Protein AF-A0A1C7LX27-F1 (afdb_monomer)

Foldseek 3Di:
DDDDDDDDDDPDDDPPPDPPPPDPDPPPPPPPPDDDDDDDDPDDDDDPDPDDDDDDDDDDDDDDDDDDDDDDDDDDDDDDPPPDFDADPVRFGADPVRHGDDDPPDPPDPVCVVPPPPVVVVPPPPPCDDLVVDDPVVNVVVVVVVVVVVVVVVVVVVVVVVVVVVVVVVVVVVVVVVVVVVVVVVVVVVVVVVVVVVVVVVVVVVVVVVVVVVVVVVVVVVVVVVVVVVVVVVD

Sequence (235 aa):
MKASKNIFGTCRSNPDTIWDARRPSPALRRAAYDYDLPAAHYGDFGYRICTRPGREQSASSASASQFNLSRGRVNSKWGQIESRAARNEMRTLVNEEGLPIIDIVEPLSASEQTSASDPSQLFDDPDVLPLWTLSPAEKARRRAERERILDLFEEEERIQQERDEVAERERWLTDLERRKEAAKAEMEALKKAREMQKKMGKALLRNMSEAKEREEKERSLMEQEEEKARERKTG

Structure (mmCIF, N/CA/C/O backbone):
data_AF-A0A1C7LX27-F1
#
_entry.id   AF-A0A1C7LX27-F1
#
loop_
_atom_site.group_PDB
_atom_site.id
_atom_site.type_symbol
_atom_site.label_atom_id
_atom_site.label_alt_id
_atom_site.label_comp_id
_atom_site.label_asym_id
_atom_site.label_entity_id
_atom_site.label_seq_id
_atom_site.pdbx_PDB_ins_code
_atom_site.Cartn_x
_atom_site.Cartn_y
_atom_site.Cartn_z
_atom_site.occupancy
_atom_site.B_iso_or_equiv
_atom_site.auth_seq_id
_atom_site.auth_comp_id
_atom_site.auth_asym_id
_atom_site.auth_atom_id
_atom_site.pdbx_PDB_model_num
ATOM 1 N N . MET A 1 1 ? -26.577 -60.002 22.780 1.00 43.62 1 MET A N 1
ATOM 2 C CA . MET A 1 1 ? -26.299 -58.607 23.187 1.00 43.62 1 MET A CA 1
ATOM 3 C C . MET A 1 1 ? -24.787 -58.414 23.241 1.00 43.62 1 MET A C 1
ATOM 5 O O . MET A 1 1 ? -24.157 -58.936 24.147 1.00 43.62 1 MET A O 1
ATOM 9 N N . LYS A 1 2 ? -24.184 -57.787 22.222 1.00 46.09 2 LYS A N 1
ATOM 10 C CA . LYS A 1 2 ? -22.738 -57.507 22.169 1.00 46.09 2 LYS A CA 1
ATOM 11 C C . LYS A 1 2 ? -22.546 -55.998 22.311 1.00 46.09 2 LYS A C 1
ATOM 13 O O . LYS A 1 2 ? -23.103 -55.243 21.522 1.00 46.09 2 LYS A O 1
ATOM 18 N N . ALA A 1 3 ? -21.822 -55.586 23.347 1.00 52.03 3 ALA A N 1
ATOM 19 C CA . ALA A 1 3 ? -21.510 -54.192 23.629 1.00 52.03 3 ALA A CA 1
ATOM 20 C C . ALA A 1 3 ? -20.340 -53.731 22.748 1.00 52.03 3 ALA A C 1
ATOM 22 O O . ALA A 1 3 ? -19.214 -54.207 22.900 1.00 52.03 3 ALA A O 1
ATOM 23 N N . SER A 1 4 ? -20.613 -52.811 21.827 1.00 54.62 4 SER A N 1
ATOM 24 C CA . SER A 1 4 ? -19.601 -52.143 21.011 1.00 54.62 4 SER A CA 1
ATOM 25 C C . SER A 1 4 ? -18.979 -51.003 21.819 1.00 54.62 4 SER A C 1
ATOM 27 O O . SER A 1 4 ? -19.650 -50.032 22.160 1.00 54.62 4 SER A O 1
ATOM 29 N N . LYS A 1 5 ? -17.694 -51.138 22.163 1.00 61.62 5 LYS A N 1
ATOM 30 C CA . LYS A 1 5 ? -16.901 -50.088 22.813 1.00 61.62 5 LYS A CA 1
ATOM 31 C C . LYS A 1 5 ? -16.564 -49.002 21.788 1.00 61.62 5 LYS A C 1
ATOM 33 O O . LYS A 1 5 ? -15.839 -49.261 20.832 1.00 61.62 5 LYS A O 1
ATOM 38 N N . ASN A 1 6 ? -17.082 -47.796 22.012 1.00 55.03 6 ASN A N 1
ATOM 39 C CA . ASN A 1 6 ? -16.697 -46.586 21.289 1.00 55.03 6 ASN A CA 1
ATOM 40 C C . ASN A 1 6 ? -15.249 -46.208 21.634 1.00 55.03 6 ASN A C 1
ATOM 42 O O . ASN A 1 6 ? -14.941 -45.879 22.778 1.00 55.03 6 ASN A O 1
ATOM 46 N N . ILE A 1 7 ? -14.374 -46.234 20.629 1.00 54.53 7 ILE A N 1
ATOM 47 C CA . ILE A 1 7 ? -13.015 -45.692 20.683 1.00 54.53 7 ILE A CA 1
ATOM 48 C C . ILE A 1 7 ? -13.104 -44.251 20.171 1.00 54.53 7 ILE A C 1
ATOM 50 O O . ILE A 1 7 ? -13.015 -43.999 18.974 1.00 54.53 7 ILE A O 1
ATOM 54 N N . PHE A 1 8 ? -13.332 -43.299 21.075 1.00 48.66 8 PHE A N 1
ATOM 55 C CA . PHE A 1 8 ? -13.149 -41.878 20.777 1.00 48.66 8 PHE A CA 1
ATOM 56 C C . PHE A 1 8 ? -11.683 -41.524 21.046 1.00 48.66 8 PHE A C 1
ATOM 58 O O . PHE A 1 8 ? -11.273 -41.322 22.188 1.00 48.66 8 PHE A O 1
ATOM 65 N N . GLY A 1 9 ? -10.880 -41.502 19.981 1.00 48.44 9 GLY A N 1
ATOM 66 C CA . GLY A 1 9 ? -9.515 -40.988 20.015 1.00 48.44 9 GLY A CA 1
ATOM 67 C C . GLY A 1 9 ? -9.537 -39.473 20.203 1.00 48.44 9 GLY A C 1
ATOM 68 O O . GLY A 1 9 ? -9.999 -38.735 19.337 1.00 48.44 9 GLY A O 1
ATOM 69 N N . THR A 1 10 ? -9.056 -39.003 21.349 1.00 50.97 10 THR A N 1
ATOM 70 C CA . THR A 1 10 ? -8.841 -37.582 21.614 1.00 50.97 10 THR A CA 1
ATOM 71 C C . THR A 1 10 ? -7.514 -37.153 20.987 1.00 50.97 10 THR A C 1
ATOM 73 O O . THR A 1 10 ? -6.436 -37.475 21.481 1.00 50.97 10 THR A O 1
ATOM 76 N N . CYS A 1 11 ? -7.575 -36.405 19.885 1.00 46.06 11 CYS A N 1
ATOM 77 C CA . CYS A 1 11 ? -6.410 -35.707 19.346 1.00 46.06 11 CYS A CA 1
ATOM 78 C C . CYS A 1 11 ? -6.065 -34.532 20.273 1.00 46.06 11 CYS A C 1
ATOM 80 O O . CYS A 1 11 ? -6.595 -33.432 20.124 1.00 46.06 11 CYS A O 1
ATOM 82 N N . ARG A 1 12 ? -5.187 -34.764 21.256 1.00 45.59 12 ARG A N 1
ATOM 83 C CA . ARG A 1 12 ? -4.481 -33.688 21.962 1.00 45.59 12 ARG A CA 1
ATOM 84 C C . ARG A 1 12 ? -3.449 -33.089 21.006 1.00 45.59 12 ARG A C 1
ATOM 86 O O . ARG A 1 12 ? -2.443 -33.723 20.705 1.00 45.59 12 ARG A O 1
ATOM 93 N N . SER A 1 13 ? -3.694 -31.875 20.529 1.00 55.28 13 SER A N 1
ATOM 94 C CA . SER A 1 13 ? -2.671 -31.051 19.886 1.00 55.28 13 SER A CA 1
ATOM 95 C C . SER A 1 13 ? -1.670 -30.582 20.946 1.00 55.28 13 SER A C 1
ATOM 97 O O . SER A 1 13 ? -2.033 -29.806 21.830 1.00 55.28 13 SER A O 1
ATOM 99 N N . ASN A 1 14 ? -0.431 -31.072 20.870 1.00 56.69 14 ASN A N 1
ATOM 100 C CA . ASN A 1 14 ? 0.701 -30.572 21.652 1.00 56.69 14 ASN A CA 1
ATOM 101 C C . ASN A 1 14 ? 1.075 -29.154 21.169 1.00 56.69 14 ASN A C 1
ATOM 103 O O . ASN A 1 14 ? 1.392 -29.010 19.987 1.00 56.69 14 ASN A O 1
ATOM 107 N N . PRO A 1 15 ? 1.079 -28.125 22.034 1.00 58.44 15 PRO A N 1
ATOM 108 C CA . PRO A 1 15 ? 1.489 -26.768 21.662 1.00 58.44 15 PRO A CA 1
ATOM 109 C C . PRO A 1 15 ? 3.016 -26.556 21.587 1.00 58.44 15 PRO A C 1
ATOM 111 O O . PRO A 1 15 ? 3.447 -25.478 21.194 1.00 58.44 15 PRO A O 1
ATOM 114 N N . ASP A 1 16 ? 3.837 -27.570 21.882 1.00 47.75 16 ASP A N 1
ATOM 115 C CA . ASP A 1 16 ? 5.300 -27.418 22.009 1.00 47.75 16 ASP A CA 1
ATOM 116 C C . ASP A 1 16 ? 6.102 -27.775 20.744 1.00 47.75 16 ASP A C 1
ATOM 118 O O . ASP A 1 16 ? 7.288 -28.098 20.815 1.00 47.75 16 ASP A O 1
ATOM 122 N N . THR A 1 17 ? 5.501 -27.685 19.554 1.00 55.94 17 THR A N 1
ATOM 123 C CA . THR A 1 17 ? 6.299 -27.665 18.313 1.00 55.94 17 THR A CA 1
ATOM 124 C C . THR A 1 17 ? 6.847 -26.260 18.093 1.00 55.94 17 THR A C 1
ATOM 126 O O . THR A 1 17 ? 6.342 -25.458 17.311 1.00 55.94 17 THR A O 1
ATOM 129 N N . ILE A 1 18 ? 7.907 -25.978 18.848 1.00 49.97 18 ILE A N 1
ATOM 130 C CA . ILE A 1 18 ? 8.896 -24.944 18.570 1.00 49.97 18 ILE A CA 1
ATOM 131 C C . ILE A 1 18 ? 9.290 -25.079 17.097 1.00 49.97 18 ILE A C 1
ATOM 133 O O . ILE A 1 18 ? 9.859 -26.088 16.678 1.00 49.97 18 ILE A O 1
ATOM 137 N N . TRP A 1 19 ? 8.951 -24.064 16.305 1.00 50.69 19 TRP A N 1
ATOM 138 C CA . TRP A 1 19 ? 9.508 -23.864 14.977 1.00 50.69 19 TRP A CA 1
ATOM 139 C C . TRP A 1 19 ? 10.997 -23.585 15.145 1.00 50.69 19 TRP A C 1
ATOM 141 O O . TRP A 1 19 ? 11.426 -22.439 15.274 1.00 50.69 19 TRP A O 1
ATOM 151 N N . ASP A 1 20 ? 11.779 -24.658 15.193 1.00 45.31 20 ASP A N 1
ATOM 152 C CA . ASP A 1 20 ? 13.229 -24.615 15.154 1.00 45.31 20 ASP A CA 1
ATOM 153 C C . ASP A 1 20 ? 13.621 -24.195 13.731 1.00 45.31 20 ASP A C 1
ATOM 155 O O . ASP A 1 20 ? 13.844 -25.006 12.829 1.00 45.31 20 ASP A O 1
ATOM 159 N N . ALA A 1 21 ? 13.586 -22.880 13.503 1.00 50.69 21 ALA A N 1
ATOM 160 C CA . ALA A 1 21 ? 14.040 -22.224 12.293 1.00 50.69 21 ALA A CA 1
ATOM 161 C C . ALA A 1 21 ? 15.558 -22.403 12.184 1.00 50.69 21 ALA A C 1
ATOM 163 O O . ALA A 1 21 ? 16.342 -21.485 12.436 1.00 50.69 21 ALA A O 1
ATOM 164 N N . ARG A 1 22 ? 15.985 -23.605 11.784 1.00 50.94 22 ARG A N 1
ATOM 165 C CA . ARG A 1 22 ? 17.326 -23.832 11.258 1.00 50.94 22 ARG A CA 1
ATOM 166 C C . ARG A 1 22 ? 17.472 -22.957 10.025 1.00 50.94 22 ARG A C 1
ATOM 168 O O . ARG A 1 22 ? 17.037 -23.310 8.932 1.00 50.94 22 ARG A O 1
ATOM 175 N N . ARG A 1 23 ? 18.083 -21.788 10.221 1.00 54.75 23 ARG A N 1
ATOM 176 C CA . ARG A 1 23 ? 18.641 -20.982 9.140 1.00 54.75 23 ARG A CA 1
ATOM 177 C C . ARG A 1 23 ? 19.490 -21.919 8.275 1.00 54.75 23 ARG A C 1
ATOM 179 O O . ARG A 1 23 ? 20.417 -22.530 8.813 1.00 54.75 23 ARG A O 1
ATOM 186 N N . PRO A 1 24 ? 19.204 -22.061 6.972 1.00 55.97 24 PRO A N 1
ATOM 187 C CA . PRO A 1 24 ? 20.107 -22.780 6.095 1.00 55.97 24 PRO A CA 1
ATOM 188 C C . PRO A 1 24 ? 21.471 -22.082 6.131 1.00 55.97 24 PRO A C 1
ATOM 190 O O . PRO A 1 24 ? 21.563 -20.855 6.032 1.00 55.97 24 PRO A O 1
ATOM 193 N N . SER A 1 25 ? 22.513 -22.887 6.336 1.00 52.88 25 SER A N 1
ATOM 194 C CA . SER A 1 25 ? 23.918 -22.480 6.306 1.00 52.88 25 SER A CA 1
ATOM 195 C C . SER A 1 25 ? 24.216 -21.595 5.079 1.00 52.88 25 SER A C 1
ATOM 197 O O . SER A 1 25 ? 23.758 -21.912 3.977 1.00 52.88 25 SER A O 1
ATOM 199 N N . PRO A 1 26 ? 25.004 -20.511 5.219 1.00 57.69 26 PRO A N 1
ATOM 200 C CA . PRO A 1 26 ? 25.372 -19.629 4.108 1.00 57.69 26 PRO A CA 1
ATOM 201 C C . PRO A 1 26 ? 26.261 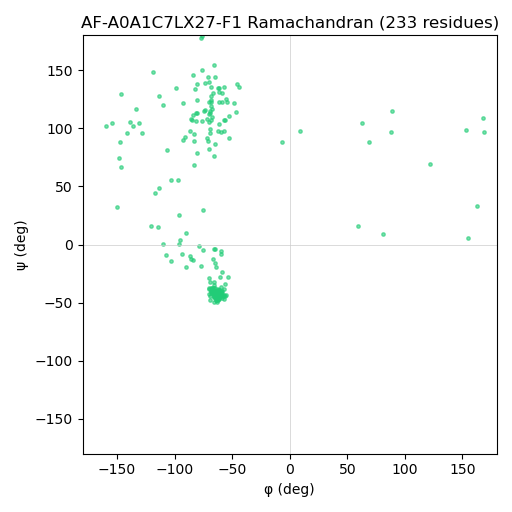-20.296 3.037 1.00 57.69 26 PRO A C 1
ATOM 203 O O . PRO A 1 26 ? 26.514 -19.686 2.001 1.00 57.69 26 PRO A O 1
ATOM 206 N N . ALA A 1 27 ? 26.691 -21.548 3.228 1.00 53.66 27 ALA A N 1
ATOM 207 C CA . ALA A 1 27 ? 27.568 -22.263 2.298 1.00 53.66 27 ALA A CA 1
ATOM 208 C C . ALA A 1 27 ? 26.886 -22.775 1.008 1.00 53.66 27 ALA A C 1
ATOM 210 O O . ALA A 1 27 ? 27.578 -23.275 0.129 1.00 53.66 27 ALA A O 1
ATOM 211 N N . LEU A 1 28 ? 25.561 -22.640 0.854 1.00 54.28 28 LEU A N 1
ATOM 212 C CA . LEU A 1 28 ? 24.821 -23.141 -0.322 1.00 54.28 28 LEU A CA 1
ATOM 213 C C . LEU A 1 28 ? 24.193 -22.047 -1.207 1.00 54.28 28 LEU A C 1
ATOM 215 O O . LEU A 1 28 ? 23.354 -22.351 -2.047 1.00 54.28 28 LEU A O 1
ATOM 219 N N . ARG A 1 29 ? 24.592 -20.773 -1.068 1.00 53.59 29 ARG A N 1
ATOM 220 C CA . ARG A 1 29 ? 24.093 -19.682 -1.943 1.00 53.59 29 ARG A CA 1
ATOM 221 C C . ARG A 1 29 ? 24.986 -19.346 -3.144 1.00 53.59 29 ARG A C 1
ATOM 223 O O . ARG A 1 29 ? 24.669 -18.418 -3.875 1.00 53.59 29 ARG A O 1
ATOM 230 N N . ARG A 1 30 ? 26.083 -20.076 -3.376 1.00 51.28 30 ARG A N 1
ATOM 231 C CA . ARG A 1 30 ? 27.030 -19.824 -4.486 1.00 51.28 30 ARG A CA 1
ATOM 232 C C . ARG A 1 30 ? 27.114 -20.976 -5.498 1.00 51.28 30 ARG A C 1
ATOM 234 O O . ARG A 1 30 ? 28.206 -21.371 -5.882 1.00 51.28 30 ARG A O 1
ATOM 241 N N . ALA A 1 31 ? 25.977 -21.532 -5.908 1.00 51.31 31 ALA A N 1
ATOM 242 C CA . ALA A 1 31 ? 25.939 -22.523 -6.992 1.00 51.31 31 ALA A CA 1
ATOM 243 C C . ALA A 1 31 ? 24.614 -22.501 -7.783 1.00 51.31 31 ALA A C 1
ATOM 245 O O . ALA A 1 31 ? 24.144 -23.545 -8.217 1.00 51.31 31 ALA A O 1
ATOM 246 N N . ALA A 1 32 ? 23.974 -21.333 -7.916 1.00 50.94 32 ALA A N 1
ATOM 247 C CA . ALA A 1 32 ? 22.676 -21.200 -8.595 1.00 50.94 32 ALA A CA 1
ATOM 248 C C . ALA A 1 32 ? 22.693 -20.257 -9.813 1.00 50.94 32 ALA A C 1
ATOM 250 O O . ALA A 1 32 ? 21.635 -19.851 -10.276 1.00 50.94 32 ALA A O 1
ATOM 251 N N . TYR A 1 33 ? 23.874 -19.928 -10.336 1.00 54.44 33 TYR A N 1
ATOM 252 C CA . TYR A 1 33 ? 24.020 -19.302 -11.647 1.00 54.44 33 TYR A CA 1
ATOM 253 C C . TYR A 1 33 ? 25.123 -20.061 -12.370 1.00 54.44 33 TYR A C 1
ATOM 255 O O . TYR A 1 33 ? 26.229 -20.121 -11.842 1.00 54.44 33 TYR A O 1
ATOM 263 N N . ASP A 1 34 ? 24.743 -20.699 -13.475 1.00 53.62 34 ASP A N 1
ATOM 264 C CA . ASP A 1 34 ? 25.548 -21.442 -14.459 1.00 53.62 34 ASP A CA 1
ATOM 265 C C . ASP A 1 34 ? 25.078 -22.888 -14.593 1.00 53.62 34 ASP A C 1
ATOM 267 O O . ASP A 1 34 ? 25.774 -23.801 -14.180 1.00 53.62 34 ASP A O 1
ATOM 271 N N . TYR A 1 35 ? 23.886 -23.091 -15.162 1.00 46.97 35 TYR A N 1
ATOM 272 C CA . TYR A 1 35 ? 23.609 -24.206 -16.074 1.00 46.97 35 TYR A CA 1
ATOM 273 C C . TYR A 1 35 ? 22.370 -23.858 -16.905 1.00 46.97 35 TYR A C 1
ATOM 275 O O . TYR A 1 35 ? 21.237 -23.973 -16.437 1.00 46.97 35 TYR A O 1
ATOM 283 N N . ASP A 1 36 ? 22.609 -23.456 -18.153 1.00 57.19 36 ASP A N 1
ATOM 284 C CA . ASP A 1 36 ? 21.650 -23.612 -19.242 1.00 57.19 36 ASP A CA 1
ATOM 285 C C . ASP A 1 36 ? 21.286 -25.099 -19.349 1.00 57.19 36 ASP A C 1
ATOM 287 O O . ASP A 1 36 ? 22.094 -25.929 -19.773 1.00 57.19 36 ASP A O 1
ATOM 291 N N . LEU A 1 37 ? 20.069 -25.446 -18.932 1.00 54.72 37 LEU A N 1
ATOM 292 C CA . LEU A 1 37 ? 19.491 -26.772 -19.127 1.00 54.72 37 LEU A CA 1
ATOM 293 C C . LEU A 1 37 ? 18.294 -26.666 -20.082 1.00 54.72 37 LEU A C 1
ATOM 295 O O . LEU A 1 37 ? 17.395 -25.853 -19.851 1.00 54.72 37 LEU A O 1
ATOM 299 N N . PRO A 1 38 ? 18.260 -27.481 -21.152 1.00 57.19 38 PRO A N 1
ATOM 300 C CA . PRO A 1 38 ? 17.193 -27.448 -22.136 1.00 57.19 38 PRO A CA 1
ATOM 301 C C . PRO A 1 38 ? 15.886 -28.008 -21.567 1.00 57.19 38 PRO A C 1
ATOM 303 O O . PRO A 1 38 ? 15.864 -28.970 -20.797 1.00 57.19 38 PRO A O 1
ATOM 306 N N . ALA A 1 39 ? 14.788 -27.399 -22.008 1.00 53.59 39 ALA A N 1
ATOM 307 C CA . ALA A 1 39 ? 13.421 -27.791 -21.713 1.00 53.59 39 ALA A CA 1
ATOM 308 C C . ALA A 1 39 ? 13.165 -29.272 -22.041 1.00 53.59 39 ALA A C 1
ATOM 310 O O . ALA A 1 39 ? 13.089 -29.656 -23.207 1.00 53.59 39 ALA A O 1
ATOM 311 N N . ALA A 1 40 ? 12.974 -30.101 -21.014 1.00 53.88 40 ALA A N 1
ATOM 312 C CA . ALA A 1 40 ? 12.433 -31.442 -21.180 1.00 53.88 40 ALA A CA 1
ATOM 313 C C . ALA A 1 40 ? 11.576 -31.854 -19.974 1.00 53.88 40 ALA A C 1
ATOM 315 O O . ALA A 1 40 ? 12.009 -31.794 -18.827 1.00 53.88 40 ALA A O 1
ATOM 316 N N . HIS A 1 41 ? 10.374 -32.334 -20.298 1.00 45.91 41 HIS A N 1
ATOM 317 C CA . HIS A 1 41 ? 9.445 -33.100 -19.464 1.00 45.91 41 HIS A CA 1
ATOM 318 C C . HIS A 1 41 ? 8.764 -32.394 -18.281 1.00 45.91 41 HIS A C 1
ATOM 320 O O . HIS A 1 41 ? 9.144 -32.533 -17.121 1.00 45.91 41 HIS A O 1
ATOM 326 N N . TYR A 1 42 ? 7.611 -31.783 -18.580 1.00 47.84 42 TYR A N 1
ATOM 327 C CA . TYR A 1 42 ? 6.507 -31.678 -17.624 1.00 47.84 42 TYR A CA 1
ATOM 328 C C . TYR A 1 42 ? 6.014 -33.089 -17.271 1.00 47.84 42 TYR A C 1
ATOM 330 O O . TYR A 1 42 ? 5.264 -33.717 -18.017 1.00 47.84 42 TYR A O 1
ATOM 338 N N . GLY A 1 43 ? 6.504 -33.600 -16.143 1.00 46.00 43 GLY A N 1
ATOM 339 C CA . GLY A 1 43 ? 5.950 -34.751 -15.448 1.00 46.00 43 GLY A CA 1
ATOM 340 C C . GLY A 1 43 ? 4.754 -34.320 -14.605 1.00 46.00 43 GLY A C 1
ATOM 341 O O . GLY A 1 43 ? 4.849 -33.422 -13.772 1.00 46.00 43 GLY A O 1
ATOM 342 N N . ASP A 1 44 ? 3.640 -34.983 -14.869 1.00 53.19 44 ASP A N 1
ATOM 343 C CA . ASP A 1 44 ? 2.327 -34.898 -14.243 1.00 53.19 44 ASP A CA 1
ATOM 344 C C . ASP A 1 44 ? 2.402 -35.062 -12.706 1.00 53.19 44 ASP A C 1
ATOM 346 O O . ASP A 1 44 ? 2.391 -36.172 -12.170 1.00 53.19 44 ASP A O 1
ATOM 350 N N . PHE A 1 45 ? 2.524 -33.951 -11.970 1.00 48.03 45 PHE A N 1
ATOM 351 C CA . PHE A 1 45 ? 2.374 -33.932 -10.512 1.00 48.03 45 PHE A CA 1
ATOM 352 C C . PHE A 1 45 ? 0.915 -33.649 -10.153 1.00 48.03 45 PHE A C 1
ATOM 354 O O . PHE A 1 45 ? 0.475 -32.508 -10.013 1.00 48.03 45 PHE A O 1
ATOM 361 N N . GLY A 1 46 ? 0.163 -34.735 -9.975 1.00 44.78 46 GLY A N 1
ATOM 362 C CA . GLY A 1 46 ? -1.187 -34.714 -9.432 1.00 44.78 46 GLY A CA 1
ATOM 363 C C . GLY A 1 46 ? -1.215 -34.166 -8.005 1.00 44.78 46 GLY A C 1
ATOM 364 O O . GLY A 1 46 ? -0.906 -34.869 -7.040 1.00 44.78 46 GLY A O 1
ATOM 365 N N . TYR A 1 47 ? -1.655 -32.919 -7.851 1.00 49.59 47 TYR A N 1
ATOM 366 C CA . TYR A 1 47 ? -2.045 -32.378 -6.556 1.00 49.59 47 TYR A CA 1
ATOM 367 C C . TYR A 1 47 ? -3.348 -33.048 -6.103 1.00 49.59 47 TYR A C 1
ATOM 369 O O . TYR A 1 47 ? -4.437 -32.746 -6.591 1.00 49.59 47 TYR A O 1
ATOM 377 N N . ARG A 1 48 ? -3.250 -33.962 -5.130 1.00 44.38 48 ARG A N 1
ATOM 378 C CA . ARG A 1 48 ? -4.409 -34.408 -4.346 1.00 44.38 48 ARG A CA 1
ATOM 379 C C . ARG A 1 48 ? -4.862 -33.258 -3.454 1.00 44.38 48 ARG A C 1
ATOM 381 O O . ARG A 1 48 ? -4.307 -33.027 -2.383 1.00 44.38 48 ARG A O 1
ATOM 388 N N . ILE A 1 49 ? -5.893 -32.552 -3.899 1.00 46.97 49 ILE A N 1
ATOM 389 C CA . ILE A 1 49 ? -6.650 -31.620 -3.068 1.00 46.97 49 ILE A CA 1
ATOM 390 C C . ILE A 1 49 ? -7.406 -32.456 -2.027 1.00 46.97 49 ILE A C 1
ATOM 392 O O . ILE A 1 49 ? -8.371 -33.148 -2.345 1.00 46.97 49 ILE A O 1
ATOM 396 N N . CYS A 1 50 ? -6.960 -32.412 -0.772 1.00 41.22 50 CYS A N 1
ATOM 397 C CA . CYS A 1 50 ? -7.716 -32.942 0.359 1.00 41.22 50 CYS A CA 1
ATOM 398 C C . CYS A 1 50 ? -8.918 -32.025 0.629 1.00 41.22 50 CYS A C 1
ATOM 400 O O . CYS A 1 50 ? -8.833 -31.076 1.408 1.00 41.22 50 CYS A O 1
ATOM 402 N N . THR A 1 51 ? -10.050 -32.295 -0.021 1.00 51.97 51 THR A N 1
ATOM 403 C CA . THR A 1 51 ? -11.330 -31.663 0.311 1.00 51.97 51 THR A CA 1
ATOM 404 C C . THR A 1 51 ? -11.829 -32.182 1.659 1.00 51.97 51 THR A C 1
ATOM 406 O O . THR A 1 51 ? -12.011 -33.382 1.863 1.00 51.97 51 THR A O 1
ATOM 409 N N . ARG A 1 52 ? -12.042 -31.253 2.589 1.00 43.69 52 ARG A N 1
ATOM 410 C CA . ARG A 1 52 ? -12.585 -31.473 3.933 1.00 43.69 52 ARG A CA 1
ATOM 411 C C . ARG A 1 52 ? -14.055 -31.932 3.841 1.00 43.69 52 ARG A C 1
ATOM 413 O O . ARG A 1 52 ? -14.826 -31.256 3.160 1.00 43.69 52 ARG A O 1
ATOM 420 N N . PRO A 1 53 ? -14.484 -33.016 4.514 1.00 46.88 53 PRO A N 1
ATOM 421 C CA . PRO A 1 53 ? -15.886 -33.417 4.502 1.00 46.88 53 PRO A CA 1
ATOM 422 C C . PRO A 1 53 ? -16.715 -32.616 5.519 1.00 46.88 53 PRO A C 1
ATOM 424 O O . PRO A 1 53 ? -16.336 -32.492 6.681 1.00 46.88 53 PRO A O 1
ATOM 427 N N . GLY A 1 54 ? -17.879 -32.140 5.067 1.00 35.94 54 GLY A N 1
ATOM 428 C CA . GLY A 1 54 ? -19.103 -32.063 5.871 1.00 35.94 54 GLY A CA 1
ATOM 429 C C . GLY A 1 54 ? -19.337 -30.814 6.724 1.00 35.94 54 GLY A C 1
ATOM 430 O O . GLY A 1 54 ? -18.983 -30.773 7.899 1.00 35.94 54 GLY A O 1
ATOM 431 N N . ARG A 1 55 ? -20.114 -29.862 6.191 1.00 44.81 55 ARG A N 1
ATOM 432 C CA . ARG A 1 55 ? -21.158 -29.203 6.990 1.00 44.81 55 ARG A CA 1
ATOM 433 C C . ARG A 1 55 ? -22.424 -29.090 6.150 1.00 44.81 55 ARG A C 1
ATOM 435 O O . ARG A 1 55 ? -22.525 -28.257 5.258 1.00 44.81 55 ARG A O 1
ATOM 442 N N . GLU A 1 56 ? -23.345 -29.996 6.439 1.00 42.31 56 GLU A N 1
ATOM 443 C CA . GLU A 1 56 ? -24.704 -30.044 5.918 1.00 42.31 56 GLU A CA 1
ATOM 444 C C . GLU A 1 56 ? -25.442 -28.747 6.275 1.00 42.31 56 GLU A C 1
ATOM 446 O O . GLU A 1 56 ? -25.555 -28.388 7.447 1.00 42.31 56 GLU A O 1
ATOM 451 N N . GLN A 1 57 ? -25.949 -28.044 5.263 1.00 44.34 57 GLN A N 1
ATOM 452 C CA . GLN A 1 57 ? -27.103 -27.163 5.409 1.00 44.34 57 GLN A CA 1
ATOM 453 C C . GLN A 1 57 ? -28.085 -27.503 4.288 1.00 44.34 57 GLN A C 1
ATOM 455 O O . GLN A 1 57 ? -27.846 -27.225 3.117 1.00 44.34 57 GLN A O 1
ATOM 460 N N . SER A 1 58 ? -29.136 -28.210 4.700 1.00 39.41 58 SER A N 1
ATOM 461 C CA . SER A 1 58 ? -30.497 -28.231 4.157 1.00 39.41 58 SER A CA 1
ATOM 462 C C . SER A 1 58 ? -30.715 -27.494 2.828 1.00 39.41 58 SER A C 1
ATOM 464 O O . SER A 1 58 ? -30.982 -26.292 2.811 1.00 39.41 58 SER A O 1
ATOM 466 N N . ALA A 1 59 ? -30.700 -28.251 1.729 1.00 37.06 59 ALA A N 1
ATOM 467 C CA . ALA A 1 59 ? -31.368 -27.860 0.497 1.00 37.06 59 ALA A CA 1
ATOM 468 C C . ALA A 1 59 ? -32.880 -28.051 0.678 1.00 37.06 59 ALA A C 1
ATOM 470 O O . ALA A 1 59 ? -33.365 -29.169 0.869 1.00 37.06 59 ALA A O 1
ATOM 471 N N . SER A 1 60 ? -33.612 -26.942 0.643 1.00 42.03 60 SER A N 1
ATOM 472 C CA . SER A 1 60 ? -35.050 -26.930 0.441 1.00 42.03 60 SER A CA 1
ATOM 473 C C . SER A 1 60 ? -35.369 -27.381 -0.985 1.00 42.03 60 SER A C 1
ATOM 475 O O . SER A 1 60 ? -34.740 -26.994 -1.968 1.00 42.03 60 SER A O 1
ATOM 477 N N . SER A 1 61 ? -36.368 -28.246 -1.063 1.00 43.59 61 SER A N 1
ATOM 478 C CA . SER A 1 61 ? -37.011 -28.749 -2.265 1.00 43.59 61 SER A CA 1
ATOM 479 C C . SER A 1 61 ? -37.534 -27.625 -3.165 1.00 43.59 61 SER A C 1
ATOM 481 O O . SER A 1 61 ? -38.395 -26.852 -2.745 1.00 43.59 61 SER A O 1
ATOM 483 N N . ALA A 1 62 ? -37.117 -27.615 -4.428 1.00 41.56 62 ALA A N 1
ATOM 484 C CA . ALA A 1 62 ? -37.896 -27.026 -5.509 1.00 41.56 62 ALA A CA 1
ATOM 485 C C . ALA A 1 62 ? -37.807 -27.937 -6.737 1.00 41.56 62 ALA A C 1
ATOM 487 O O . ALA A 1 62 ? -36.781 -28.064 -7.399 1.00 41.56 62 ALA A O 1
ATOM 488 N N . SER A 1 63 ? -38.914 -28.631 -6.967 1.00 48.62 63 SER A N 1
ATOM 489 C CA . SER A 1 63 ? -39.225 -29.443 -8.131 1.00 48.62 63 SER A CA 1
ATOM 490 C C . SER A 1 63 ? -39.251 -28.612 -9.410 1.00 48.62 63 SER A C 1
ATOM 492 O O . SER A 1 63 ? -39.955 -27.604 -9.456 1.00 48.62 63 SER A O 1
ATOM 494 N N . ALA A 1 64 ? -38.629 -29.101 -10.478 1.00 39.47 64 ALA A N 1
ATOM 495 C CA . ALA A 1 64 ? -39.091 -28.803 -11.827 1.00 39.47 64 ALA A CA 1
ATOM 496 C C . ALA A 1 64 ? -38.666 -29.917 -12.787 1.00 39.47 64 ALA A C 1
ATOM 498 O O . ALA A 1 64 ? -37.508 -30.035 -13.182 1.00 39.47 64 ALA A O 1
ATOM 499 N N . SER A 1 65 ? -39.647 -30.745 -13.141 1.00 43.41 65 SER A N 1
ATOM 500 C CA . SER A 1 65 ? -39.666 -31.528 -14.368 1.00 43.41 65 SER A CA 1
ATOM 501 C C . SER A 1 65 ? -39.231 -30.673 -15.555 1.00 43.41 65 SER A C 1
ATOM 503 O O . SER A 1 65 ? -39.758 -29.579 -15.721 1.00 43.41 65 SER A O 1
ATOM 505 N N . GLN A 1 66 ? -38.369 -31.213 -16.416 1.00 43.16 66 GLN A N 1
ATOM 506 C CA . GLN A 1 66 ? -38.621 -31.372 -17.856 1.00 43.16 66 GLN A CA 1
ATOM 507 C C . GLN A 1 66 ? -37.320 -31.768 -18.557 1.00 43.16 66 GLN A C 1
ATOM 509 O O . GLN A 1 66 ? -36.483 -30.948 -18.919 1.00 43.16 66 GLN A O 1
ATOM 514 N N . PHE A 1 67 ? -37.178 -33.072 -18.768 1.00 38.19 67 PHE A N 1
ATOM 515 C CA . PHE A 1 67 ? -36.287 -33.629 -19.771 1.00 38.19 67 PHE A CA 1
ATOM 516 C C . PHE A 1 67 ? -37.079 -33.636 -21.083 1.00 38.19 67 PHE A C 1
ATOM 518 O O . PHE A 1 67 ? -38.005 -34.428 -21.224 1.00 38.19 67 PHE A O 1
ATOM 525 N N . ASN A 1 68 ? -36.758 -32.753 -22.027 1.00 43.97 68 ASN A N 1
ATOM 526 C CA . ASN A 1 68 ? -37.174 -32.928 -23.417 1.00 43.97 68 ASN A CA 1
ATOM 527 C C . ASN A 1 68 ? -35.954 -32.798 -24.319 1.00 43.97 68 ASN A C 1
ATOM 529 O O . ASN A 1 68 ? -35.501 -31.719 -24.691 1.00 43.97 68 ASN A O 1
ATOM 533 N N . LEU A 1 69 ? -35.426 -33.975 -24.639 1.00 43.34 69 LEU A N 1
ATOM 534 C CA . LEU A 1 69 ? -34.494 -34.220 -25.718 1.00 43.34 69 LEU A CA 1
ATOM 535 C C . LEU A 1 69 ? -35.249 -34.005 -27.037 1.00 43.34 69 LEU A C 1
ATOM 537 O O . LEU A 1 69 ? -36.218 -34.704 -27.325 1.00 43.34 69 LEU A O 1
ATOM 541 N N . SER A 1 70 ? -34.817 -33.059 -27.862 1.00 44.53 70 SER A N 1
ATOM 542 C CA . SER A 1 70 ? -35.262 -32.967 -29.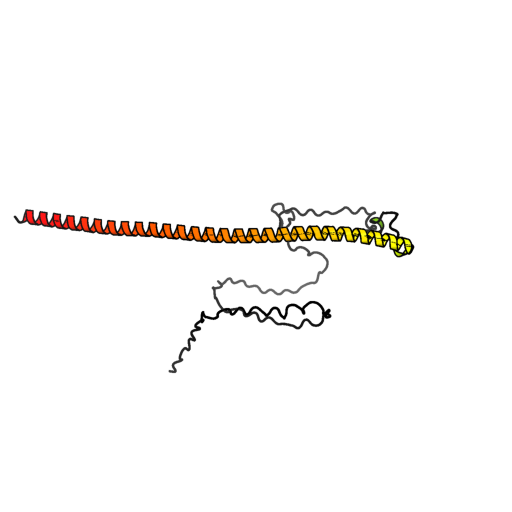254 1.00 44.53 70 SER A CA 1
ATOM 543 C C . SER A 1 70 ? -34.089 -32.554 -30.127 1.00 44.53 70 SER A C 1
ATOM 545 O O . SER A 1 70 ? -33.731 -31.388 -30.250 1.00 44.53 70 SER A O 1
ATOM 547 N N . ARG A 1 71 ? -33.470 -33.584 -30.708 1.00 43.97 71 ARG A N 1
ATOM 548 C CA . ARG A 1 71 ? -32.593 -33.510 -31.876 1.00 43.97 71 ARG A CA 1
ATOM 549 C C . ARG A 1 71 ? -33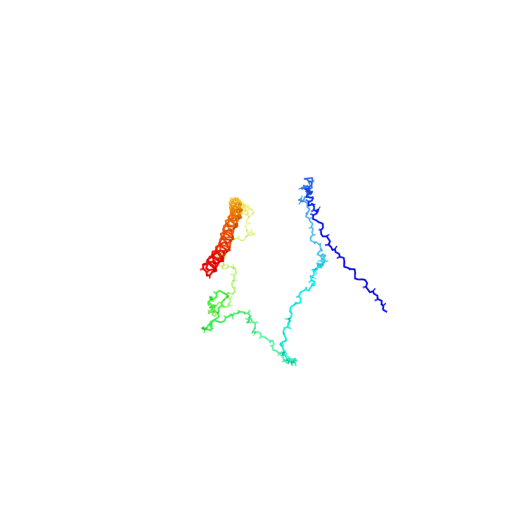.353 -32.878 -33.044 1.00 43.97 71 ARG A C 1
ATOM 551 O O . ARG A 1 71 ? -34.445 -33.338 -33.365 1.00 43.97 71 ARG A O 1
ATOM 558 N N . GLY A 1 72 ? -32.724 -31.948 -33.759 1.00 35.62 72 GLY A N 1
ATOM 559 C CA . GLY A 1 72 ? -33.174 -31.598 -35.103 1.00 35.62 72 GLY A CA 1
ATOM 560 C C . GLY A 1 72 ? -32.555 -30.339 -35.705 1.00 35.62 72 GLY A C 1
ATOM 561 O O . GLY A 1 72 ? -32.982 -29.242 -35.387 1.00 35.62 72 GLY A O 1
ATOM 562 N N . ARG A 1 73 ? -31.687 -30.569 -36.699 1.00 41.66 73 ARG A N 1
ATOM 563 C CA . ARG A 1 73 ? -31.258 -29.685 -37.804 1.00 41.66 73 ARG A CA 1
ATOM 564 C C . ARG A 1 73 ? -30.062 -28.755 -37.591 1.00 41.66 73 ARG A C 1
ATOM 566 O O . ARG A 1 73 ? -30.079 -27.774 -36.864 1.00 41.66 73 ARG A O 1
ATOM 573 N N . VAL A 1 74 ? -29.053 -29.091 -38.388 1.00 47.12 74 VAL A N 1
ATOM 574 C CA . VAL A 1 74 ? -27.926 -28.286 -38.839 1.00 47.12 74 VAL A CA 1
ATOM 575 C C . VAL A 1 74 ? -28.437 -27.003 -39.499 1.00 47.12 74 VAL A C 1
ATOM 577 O O . VAL A 1 74 ? -29.173 -27.072 -40.480 1.00 47.12 74 VAL A O 1
ATOM 580 N N . ASN A 1 75 ? -28.007 -25.855 -38.982 1.00 41.25 75 ASN A N 1
ATOM 581 C CA . ASN A 1 75 ? -27.724 -24.672 -39.788 1.00 41.25 75 ASN A CA 1
ATOM 582 C C . ASN A 1 75 ? -26.574 -23.914 -39.114 1.00 41.25 75 ASN A C 1
ATOM 584 O O . ASN A 1 75 ? -26.755 -23.071 -38.242 1.00 41.25 75 ASN A O 1
ATOM 588 N N . SER A 1 76 ? -25.361 -24.302 -39.484 1.00 47.31 76 SER A N 1
ATOM 589 C CA . SER A 1 76 ? -24.168 -23.483 -39.347 1.00 47.31 76 SER A CA 1
ATOM 590 C C . SER A 1 76 ? -24.220 -22.381 -40.402 1.00 47.31 76 SER A C 1
ATOM 592 O O . SER A 1 76 ? -24.584 -22.681 -41.538 1.00 47.31 76 SER A O 1
ATOM 594 N N . LYS A 1 77 ? -23.835 -21.149 -40.021 1.00 45.28 77 LYS A N 1
ATOM 595 C CA . LYS A 1 77 ? -23.039 -20.169 -40.801 1.00 45.28 77 LYS A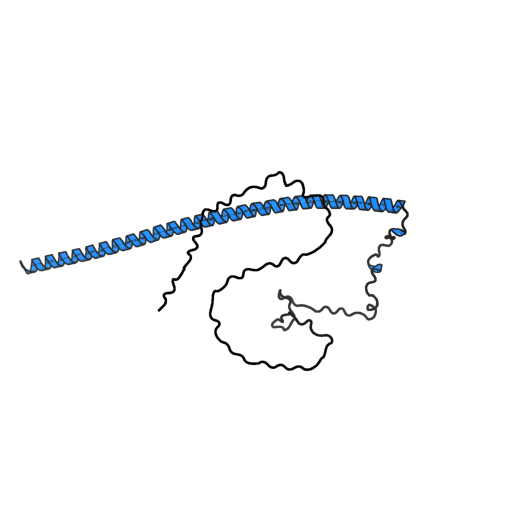 CA 1
ATOM 596 C C . LYS A 1 77 ? -23.370 -18.726 -40.365 1.00 45.28 77 LYS A C 1
ATOM 598 O O . LYS A 1 77 ? -24.351 -18.153 -40.811 1.00 45.28 77 LYS A O 1
ATOM 603 N N . TRP A 1 78 ? -22.492 -18.195 -39.503 1.00 46.81 78 TRP A N 1
ATOM 604 C CA . TRP A 1 78 ? -22.329 -16.793 -39.064 1.00 46.81 78 TRP A CA 1
ATOM 605 C C . TRP A 1 78 ? -23.497 -16.140 -38.309 1.00 46.81 78 TRP A C 1
ATOM 607 O O . TRP A 1 78 ? -24.466 -15.701 -38.915 1.00 46.81 78 TRP A O 1
ATOM 617 N N . GLY A 1 79 ? -23.363 -15.983 -36.985 1.00 44.38 79 GLY A N 1
ATOM 618 C CA . GLY A 1 79 ? -24.267 -15.094 -36.242 1.00 44.38 79 GLY A CA 1
ATOM 619 C C . GLY A 1 79 ? -24.328 -15.259 -34.727 1.00 44.38 79 GLY A C 1
ATOM 620 O O . GLY A 1 79 ? -25.404 -15.085 -34.170 1.00 44.38 79 GLY A O 1
ATOM 621 N N . GLN A 1 80 ? -23.238 -15.621 -34.037 1.00 43.09 80 GLN A N 1
ATOM 622 C CA . GLN A 1 80 ? -23.294 -15.708 -32.572 1.00 43.09 80 GLN A CA 1
ATOM 623 C C . GLN A 1 80 ? -21.973 -15.316 -31.896 1.00 43.09 80 GLN A C 1
ATOM 625 O O . GLN A 1 80 ? -21.309 -16.129 -31.265 1.00 43.09 80 GLN A O 1
ATOM 630 N N . ILE A 1 81 ? -21.616 -14.034 -32.019 1.00 46.06 81 ILE A N 1
ATOM 631 C CA . ILE A 1 81 ? -20.872 -13.303 -30.978 1.00 46.06 81 ILE A CA 1
ATOM 632 C C . ILE A 1 81 ? -21.896 -12.402 -30.266 1.00 46.06 81 ILE A C 1
ATOM 634 O O . ILE A 1 81 ? -21.781 -11.186 -30.225 1.00 46.06 81 ILE A O 1
ATOM 638 N N . GLU A 1 82 ? -22.974 -12.994 -29.757 1.00 52.91 82 GLU A N 1
ATOM 639 C CA . GLU A 1 82 ? -23.833 -12.340 -28.767 1.00 52.91 82 GLU A CA 1
ATOM 640 C C . GLU A 1 82 ? -23.561 -13.020 -27.427 1.00 52.91 82 GLU A C 1
ATOM 642 O O . GLU A 1 82 ? -24.277 -13.928 -27.010 1.00 52.91 82 GLU A O 1
ATOM 647 N N . SER A 1 83 ? -22.484 -12.629 -26.746 1.00 52.22 83 SER A N 1
ATOM 648 C CA . SER A 1 83 ? -22.303 -13.022 -25.348 1.00 52.22 83 SER A CA 1
ATOM 649 C C . SER A 1 83 ? -21.546 -11.960 -24.555 1.00 52.22 83 SER A C 1
ATOM 651 O O . SER A 1 83 ? -20.371 -12.146 -24.252 1.00 52.22 83 SER A O 1
ATOM 653 N N . ARG A 1 84 ? -22.249 -10.856 -24.241 1.00 52.38 84 ARG A N 1
ATOM 654 C CA . ARG A 1 84 ? -22.277 -10.144 -22.932 1.00 52.38 84 ARG A CA 1
ATOM 655 C C . ARG A 1 84 ? -22.634 -8.652 -22.983 1.00 52.38 84 ARG A C 1
ATOM 657 O O . ARG A 1 84 ? -22.633 -8.019 -21.936 1.00 52.38 84 ARG A O 1
ATOM 664 N N . ALA A 1 85 ? -23.003 -8.081 -24.126 1.00 57.47 85 ALA A N 1
ATOM 665 C CA . ALA A 1 85 ? -23.461 -6.692 -24.135 1.00 57.47 85 ALA A CA 1
ATOM 666 C C . ALA A 1 85 ? -24.802 -6.546 -23.388 1.00 57.47 85 ALA A C 1
ATOM 668 O O . ALA A 1 85 ? -25.843 -7.017 -23.852 1.00 57.47 85 ALA A O 1
ATOM 669 N N . ALA A 1 86 ? -24.774 -5.906 -22.218 1.00 62.62 86 ALA A N 1
ATOM 670 C CA . ALA A 1 86 ? -25.978 -5.459 -21.534 1.00 62.62 86 ALA A CA 1
ATOM 671 C C . ALA A 1 86 ? -26.587 -4.286 -22.322 1.00 62.62 86 ALA A C 1
ATOM 673 O O . ALA A 1 86 ? -25.870 -3.436 -22.849 1.00 62.62 86 ALA A O 1
ATOM 674 N N . ARG A 1 87 ? -27.918 -4.246 -22.437 1.00 70.94 87 ARG A N 1
ATOM 675 C CA . ARG A 1 87 ? -28.641 -3.099 -23.008 1.00 70.94 87 ARG A CA 1
ATOM 676 C C . ARG A 1 87 ? -29.163 -2.230 -21.869 1.00 70.94 87 ARG A C 1
ATOM 678 O O . ARG A 1 87 ? -29.721 -2.761 -20.911 1.00 70.94 87 ARG A O 1
ATOM 685 N N . ASN A 1 88 ? -28.997 -0.915 -21.985 1.00 70.56 88 ASN A N 1
ATOM 686 C CA . ASN A 1 88 ? -29.591 0.046 -21.050 1.00 70.56 88 ASN A CA 1
ATOM 687 C C . ASN A 1 88 ? -31.100 0.261 -21.331 1.00 70.56 88 ASN A C 1
ATOM 689 O O . ASN A 1 88 ? -31.651 -0.281 -22.292 1.00 70.56 88 ASN A O 1
ATOM 693 N N . GLU A 1 89 ? -31.777 1.078 -20.513 1.00 76.31 89 GLU A N 1
ATOM 694 C CA . GLU A 1 89 ? -33.211 1.417 -20.652 1.00 76.31 89 GLU A CA 1
ATOM 695 C C . GLU A 1 89 ? -33.554 2.083 -22.000 1.00 76.31 89 GLU A C 1
ATOM 697 O O . GLU A 1 89 ? -34.674 1.965 -22.495 1.00 76.31 89 GLU A O 1
ATOM 702 N N . MET A 1 90 ? -32.559 2.701 -22.643 1.00 69.31 90 MET A N 1
ATOM 703 C CA . MET A 1 90 ? -32.651 3.327 -23.966 1.00 69.31 90 MET A CA 1
ATOM 704 C C . MET A 1 90 ? -32.307 2.359 -25.117 1.00 69.31 90 MET A C 1
ATOM 706 O O . MET A 1 90 ? -32.205 2.775 -26.268 1.00 69.31 90 MET A O 1
ATOM 710 N N . ARG A 1 91 ? -32.165 1.055 -24.825 1.00 69.25 91 ARG A N 1
ATOM 711 C CA . ARG A 1 91 ? -31.841 -0.038 -25.764 1.00 69.25 91 ARG A CA 1
ATOM 712 C C . ARG A 1 91 ? -30.508 0.102 -26.516 1.00 69.25 91 ARG A C 1
ATOM 714 O O . ARG A 1 91 ? -30.303 -0.628 -27.486 1.00 69.25 91 ARG A O 1
ATOM 721 N N . THR A 1 92 ? -29.587 0.962 -26.081 1.00 72.62 92 THR A N 1
ATOM 722 C CA . THR A 1 92 ? -28.245 1.050 -26.680 1.00 72.62 92 THR A CA 1
ATOM 723 C C . THR A 1 92 ? -27.313 -0.005 -26.073 1.00 72.62 92 THR A C 1
ATOM 725 O O . THR A 1 92 ? -27.462 -0.376 -24.904 1.00 72.62 92 THR A O 1
ATOM 728 N N . LEU A 1 93 ? -26.386 -0.548 -26.878 1.00 79.19 93 LEU A N 1
ATOM 729 C CA . LEU A 1 93 ? -25.352 -1.460 -26.377 1.00 79.19 93 LEU A CA 1
ATOM 730 C C . LEU A 1 93 ? -24.390 -0.663 -25.496 1.00 79.19 93 LEU A C 1
ATOM 732 O O . LEU A 1 93 ? -23.833 0.338 -25.946 1.00 79.19 93 LEU A O 1
ATOM 736 N N . VAL A 1 94 ? -24.203 -1.103 -24.253 1.00 84.25 94 VAL A N 1
ATOM 737 C CA . VAL A 1 94 ? -23.261 -0.488 -23.314 1.00 84.25 94 VAL A CA 1
ATOM 738 C C . VAL A 1 94 ? -22.189 -1.490 -22.893 1.00 84.25 94 VAL A C 1
ATOM 740 O O . VAL A 1 94 ? -22.438 -2.699 -22.857 1.00 84.25 94 VAL A O 1
ATOM 743 N N . ASN A 1 95 ? -20.984 -0.992 -22.608 1.00 80.19 95 ASN A N 1
ATOM 744 C CA . ASN A 1 95 ? -19.915 -1.794 -22.012 1.00 80.19 95 ASN A CA 1
ATOM 745 C C . ASN A 1 95 ? -20.163 -2.022 -20.500 1.00 80.19 95 ASN A C 1
ATOM 747 O O . ASN A 1 95 ? -21.144 -1.538 -19.933 1.00 80.19 95 ASN A O 1
ATOM 751 N N . GLU A 1 96 ? -19.266 -2.757 -19.836 1.00 79.81 96 GLU A N 1
ATOM 752 C CA . GLU A 1 96 ? -19.354 -3.072 -18.395 1.00 79.81 96 GLU A CA 1
ATOM 753 C C . GLU A 1 96 ? -19.239 -1.828 -17.487 1.00 79.81 96 GLU A C 1
ATOM 755 O O . GLU A 1 96 ? -19.639 -1.866 -16.326 1.00 79.81 96 GLU A O 1
ATOM 760 N N . GLU A 1 97 ? -18.754 -0.709 -18.031 1.00 76.44 97 GLU A N 1
ATOM 761 C CA . GLU A 1 97 ? -18.635 0.596 -17.367 1.00 76.44 97 GLU A CA 1
ATOM 762 C C . GLU A 1 97 ? -19.831 1.525 -17.668 1.00 76.44 97 GLU A C 1
ATOM 764 O O . GLU A 1 97 ? -19.880 2.657 -17.190 1.00 76.44 97 GLU A O 1
ATOM 769 N N . GLY A 1 98 ? -20.814 1.065 -18.454 1.00 79.69 98 GLY A N 1
ATOM 770 C CA . GLY A 1 98 ? -22.011 1.827 -18.821 1.00 79.69 98 GLY A C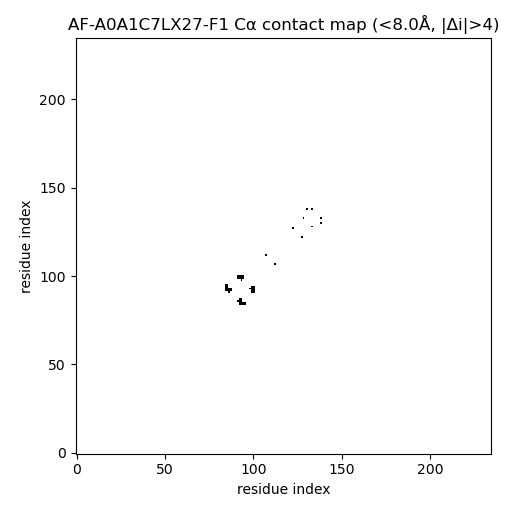A 1
ATOM 771 C C . GLY A 1 98 ? -21.828 2.824 -19.973 1.00 79.69 98 GLY A C 1
ATOM 772 O O . GLY A 1 98 ? -22.744 3.603 -20.247 1.00 79.69 98 GLY A O 1
ATOM 773 N N . LEU A 1 99 ? -20.690 2.808 -20.671 1.00 81.38 99 LEU A N 1
ATOM 774 C CA . LEU A 1 99 ? -20.429 3.659 -21.833 1.00 81.38 99 LEU A CA 1
ATOM 775 C C . LEU A 1 99 ? -21.085 3.086 -23.101 1.00 81.38 99 LEU A C 1
ATOM 777 O O . LEU A 1 99 ? -21.020 1.874 -23.331 1.00 81.38 99 LEU A O 1
ATOM 781 N N . PRO A 1 100 ? -21.707 3.932 -23.943 1.00 82.88 100 PRO A N 1
ATOM 782 C CA . PRO A 1 100 ? -22.343 3.491 -25.178 1.00 82.88 100 PRO A CA 1
ATOM 783 C C . PRO A 1 100 ? -21.300 3.023 -26.198 1.00 82.88 100 PRO A C 1
ATOM 785 O O . PRO A 1 100 ? -20.365 3.750 -26.529 1.00 82.88 100 PRO A O 1
ATOM 788 N N . ILE A 1 101 ? -21.495 1.817 -26.730 1.00 79.12 101 ILE A N 1
ATOM 789 C CA . ILE A 1 101 ? -20.695 1.278 -27.830 1.00 79.12 101 ILE A CA 1
ATOM 790 C C . ILE A 1 101 ? -21.292 1.812 -29.137 1.00 79.12 101 ILE A C 1
ATOM 792 O O . ILE A 1 101 ? -22.413 1.455 -29.505 1.00 79.12 101 ILE A O 1
ATOM 796 N N . ILE A 1 102 ? -20.556 2.689 -29.821 1.00 80.25 102 ILE A N 1
ATOM 797 C CA . ILE A 1 102 ? -20.890 3.168 -31.168 1.00 80.25 102 ILE A CA 1
ATOM 798 C C . ILE A 1 102 ? -20.168 2.259 -32.163 1.00 80.25 102 ILE A C 1
ATOM 800 O O . ILE A 1 102 ? -18.947 2.137 -32.104 1.00 80.25 102 ILE A O 1
ATOM 804 N N . ASP A 1 103 ? -20.921 1.619 -33.056 1.00 74.81 103 ASP A N 1
ATOM 805 C CA . ASP A 1 103 ? -20.350 0.834 -34.150 1.00 74.81 103 ASP A CA 1
ATOM 806 C C . ASP A 1 103 ? -19.830 1.795 -35.225 1.00 74.81 103 ASP A C 1
ATOM 808 O O . ASP A 1 103 ? -20.608 2.473 -35.905 1.00 74.81 103 ASP A O 1
ATOM 812 N N . ILE A 1 104 ? -18.507 1.928 -35.316 1.00 78.88 104 ILE A N 1
ATOM 813 C CA . ILE A 1 104 ? -17.864 2.774 -36.318 1.00 78.88 104 ILE A CA 1
ATOM 814 C C . ILE A 1 104 ? -17.782 1.956 -37.602 1.00 78.88 104 ILE A C 1
ATOM 816 O O . ILE A 1 104 ? -16.810 1.251 -37.859 1.00 78.88 104 ILE A O 1
ATOM 820 N N . VAL A 1 105 ? -18.831 2.051 -38.415 1.00 74.75 105 VAL A N 1
ATOM 821 C CA . VAL A 1 105 ? -18.799 1.541 -39.783 1.00 74.75 105 VAL A CA 1
ATOM 822 C C . VAL A 1 105 ? -18.149 2.617 -40.644 1.00 74.75 105 VAL A C 1
ATOM 824 O O . VAL A 1 105 ? -18.809 3.568 -41.063 1.00 74.75 105 VAL A O 1
ATOM 827 N N . GLU A 1 106 ? -16.843 2.506 -40.877 1.00 75.31 106 GLU A N 1
ATOM 828 C CA . GLU A 1 106 ? -16.186 3.342 -41.880 1.00 75.31 106 GLU A CA 1
ATOM 829 C C . GLU A 1 106 ? -16.813 3.042 -43.251 1.00 75.31 106 GLU A C 1
ATOM 831 O O . GLU A 1 106 ? -16.842 1.878 -43.675 1.00 75.31 106 GLU A O 1
ATOM 836 N N . PRO A 1 107 ? -17.362 4.047 -43.960 1.00 69.94 107 PRO A N 1
ATOM 837 C CA . PRO A 1 107 ? -17.814 3.839 -45.321 1.00 69.94 107 PRO A CA 1
ATOM 838 C C . PRO A 1 107 ? -16.574 3.621 -46.187 1.00 69.94 107 PRO A C 1
ATOM 840 O O . PRO A 1 107 ? -15.942 4.578 -46.623 1.00 69.94 107 PRO A O 1
ATOM 843 N N . LEU A 1 108 ? -16.228 2.355 -46.432 1.00 58.88 108 LEU A N 1
ATOM 844 C CA . LEU A 1 108 ? -15.214 1.992 -47.414 1.00 58.88 108 LEU A CA 1
ATOM 845 C C . LEU A 1 108 ? -15.646 2.575 -48.758 1.00 58.88 108 LEU A C 1
ATOM 847 O O . LEU A 1 108 ? -16.600 2.100 -49.385 1.00 58.88 108 LEU A O 1
ATOM 851 N N . SER A 1 109 ? -14.958 3.623 -49.199 1.00 58.72 109 SER A N 1
ATOM 852 C CA . SER A 1 109 ? -15.077 4.072 -50.572 1.00 58.72 109 SER A CA 1
ATOM 853 C C . SER A 1 109 ? -14.585 2.922 -51.460 1.00 58.72 109 SER A C 1
ATOM 855 O O . SER A 1 109 ? -13.587 2.265 -51.161 1.00 58.72 109 SER A O 1
ATOM 857 N N . ALA A 1 110 ? -15.311 2.597 -52.533 1.00 57.69 110 ALA A N 1
ATOM 858 C CA . ALA A 1 110 ? -15.003 1.438 -53.381 1.00 57.69 110 ALA A CA 1
ATOM 859 C C . ALA A 1 110 ? -13.598 1.491 -54.034 1.00 57.69 110 ALA A C 1
ATOM 861 O O . ALA A 1 110 ? -13.177 0.522 -54.659 1.00 57.69 110 ALA A O 1
ATOM 862 N N . SER A 1 111 ? -12.866 2.599 -53.875 1.00 56.22 111 SER A N 1
ATOM 863 C CA . SER A 1 111 ? -11.460 2.773 -54.251 1.00 56.22 111 SER A CA 1
ATOM 864 C C . SER A 1 111 ? -10.442 2.280 -53.213 1.00 56.22 111 SER A C 1
ATOM 866 O O . SER A 1 111 ? -9.272 2.153 -53.555 1.00 56.22 111 SER A O 1
ATOM 868 N N . GLU A 1 112 ? -10.844 1.992 -51.972 1.00 54.34 112 GLU A N 1
ATOM 869 C CA . GLU A 1 112 ? -9.920 1.639 -50.876 1.00 54.34 112 GLU A CA 1
ATOM 870 C C . GLU A 1 112 ? -9.961 0.157 -50.478 1.00 54.34 112 GLU A C 1
ATOM 872 O O . GLU A 1 112 ? -9.070 -0.312 -49.777 1.00 54.34 112 GLU A O 1
ATOM 877 N N . GLN A 1 113 ? -10.910 -0.639 -50.990 1.00 52.66 113 GLN A N 1
ATOM 878 C CA . GLN A 1 113 ? -10.917 -2.097 -50.757 1.00 52.66 113 GLN A CA 1
ATOM 879 C C . GLN A 1 113 ? -9.742 -2.842 -51.416 1.00 52.66 113 GLN A C 1
ATOM 881 O O . GLN A 1 113 ? -9.491 -4.000 -51.086 1.00 52.66 113 GLN A O 1
ATOM 886 N N . THR A 1 114 ? -8.994 -2.194 -52.311 1.00 53.12 114 THR A N 1
ATOM 887 C CA . THR A 1 114 ? -7.721 -2.705 -52.849 1.00 53.12 114 THR A CA 1
ATOM 888 C C . THR A 1 114 ? -6.493 -2.222 -52.082 1.00 53.12 114 THR A C 1
ATOM 890 O O . THR A 1 114 ? -5.403 -2.737 -52.314 1.00 53.12 114 THR A O 1
ATOM 893 N N . SER A 1 115 ? -6.655 -1.294 -51.141 1.00 51.09 115 SER A N 1
ATOM 894 C CA . SER A 1 115 ? -5.584 -0.788 -50.284 1.00 51.09 115 SER A CA 1
ATOM 895 C C . SER A 1 115 ? -5.613 -1.529 -48.952 1.00 51.09 115 SER A C 1
ATOM 897 O O . SER A 1 115 ? -5.713 -0.932 -47.884 1.00 51.09 115 SER A O 1
ATOM 899 N N . ALA A 1 116 ? -5.544 -2.861 -49.007 1.00 54.03 116 ALA A N 1
ATOM 900 C CA . ALA A 1 116 ? -5.030 -3.615 -47.876 1.00 54.03 116 ALA A CA 1
ATOM 901 C C . ALA A 1 116 ? -3.622 -3.072 -47.616 1.00 54.03 116 ALA A C 1
ATOM 903 O O . ALA A 1 116 ? -2.713 -3.402 -48.368 1.00 54.03 116 ALA A O 1
ATOM 904 N N . SER A 1 117 ? -3.520 -2.161 -46.644 1.00 55.66 117 SER A N 1
ATOM 905 C CA . SER A 1 117 ? -2.315 -1.561 -46.069 1.00 55.66 117 SER A CA 1
ATOM 906 C C . SER A 1 117 ? -1.028 -2.200 -46.591 1.00 55.66 117 SER A C 1
ATOM 908 O O . SER A 1 117 ? -0.529 -3.169 -46.012 1.00 55.66 117 SER A O 1
ATOM 910 N N . ASP A 1 118 ? -0.515 -1.686 -47.706 1.00 53.78 118 ASP A N 1
ATOM 911 C CA . ASP A 1 118 ? 0.825 -2.030 -48.140 1.00 53.78 118 ASP A CA 1
ATOM 912 C C . ASP A 1 118 ? 1.762 -1.368 -47.116 1.00 53.78 118 ASP A C 1
ATOM 914 O O . ASP A 1 118 ? 1.745 -0.138 -46.989 1.00 53.78 118 ASP A O 1
ATOM 918 N N . PRO A 1 119 ? 2.539 -2.126 -46.316 1.00 56.28 119 PRO A N 1
ATOM 919 C CA . PRO A 1 119 ? 3.453 -1.538 -45.335 1.00 56.28 119 PRO A CA 1
ATOM 920 C C . PRO A 1 119 ? 4.504 -0.623 -45.983 1.00 56.28 119 PRO A C 1
ATOM 922 O O . PRO A 1 119 ? 5.220 0.072 -45.269 1.00 56.28 119 PRO A O 1
ATOM 925 N N . SER A 1 120 ? 4.590 -0.594 -47.317 1.00 55.59 120 SER A N 1
ATOM 926 C CA . SER A 1 120 ? 5.414 0.331 -48.092 1.00 55.59 120 SER A CA 1
ATOM 927 C C . SER A 1 120 ? 5.059 1.812 -47.888 1.00 55.59 120 SER A C 1
ATOM 929 O O . SER A 1 120 ? 5.955 2.643 -47.980 1.00 55.59 120 SER A O 1
ATOM 931 N N . GLN A 1 121 ? 3.807 2.159 -47.558 1.00 54.75 121 GLN A N 1
ATOM 932 C CA . GLN A 1 121 ? 3.382 3.565 -47.420 1.00 54.75 121 GLN A CA 1
ATOM 933 C C . GLN A 1 121 ? 3.636 4.177 -46.034 1.00 54.75 121 GLN A C 1
ATOM 935 O O . GLN A 1 121 ? 3.559 5.391 -45.878 1.00 54.75 121 GLN A O 1
ATOM 940 N N . LEU A 1 122 ? 3.955 3.369 -45.017 1.00 54.81 122 LEU A N 1
ATOM 941 C CA . LEU A 1 122 ? 4.284 3.870 -43.672 1.00 54.81 122 LEU A CA 1
ATOM 942 C C . LEU A 1 122 ? 5.772 4.227 -43.506 1.00 54.81 122 LEU A C 1
ATOM 944 O O . LEU A 1 122 ? 6.141 4.833 -42.503 1.00 54.81 122 LEU A O 1
ATOM 948 N N . PHE A 1 123 ? 6.616 3.877 -44.481 1.00 54.19 123 PHE A N 1
ATOM 949 C CA . PHE A 1 123 ? 8.049 4.186 -44.507 1.00 54.19 123 PHE A CA 1
ATOM 950 C C . PHE A 1 123 ? 8.387 5.156 -45.643 1.00 54.19 123 PHE A C 1
ATOM 952 O O . PHE A 1 123 ? 9.328 4.934 -46.401 1.00 54.19 123 PHE A O 1
ATOM 959 N N . ASP A 1 124 ? 7.631 6.246 -45.751 1.00 54.25 124 ASP A N 1
ATOM 960 C CA . ASP A 1 124 ? 7.845 7.314 -46.738 1.00 54.25 124 ASP A CA 1
ATOM 961 C C . ASP A 1 124 ? 9.042 8.230 -46.371 1.00 54.25 124 ASP A C 1
ATOM 963 O O . ASP A 1 124 ? 9.063 9.415 -46.694 1.00 54.25 124 ASP A O 1
ATOM 967 N N . ASP A 1 125 ? 10.055 7.688 -45.679 1.00 59.69 125 ASP A N 1
ATOM 968 C CA . ASP A 1 125 ? 11.360 8.334 -45.537 1.00 59.69 125 ASP A CA 1
ATOM 969 C C . ASP A 1 125 ? 12.217 7.944 -46.756 1.00 59.69 125 ASP A C 1
ATOM 971 O O . ASP A 1 125 ? 12.694 6.803 -46.837 1.00 59.69 125 ASP A O 1
ATOM 975 N N . PRO A 1 126 ? 12.477 8.867 -47.700 1.00 59.03 126 PRO A N 1
ATOM 976 C CA . PRO A 1 126 ? 13.149 8.559 -48.965 1.00 59.03 126 PRO A CA 1
ATOM 977 C C . PRO A 1 126 ? 14.613 8.093 -48.821 1.00 59.03 126 PRO A C 1
ATOM 979 O O . PRO A 1 126 ? 15.228 7.710 -49.815 1.00 59.03 126 PRO A O 1
ATOM 982 N N . ASP A 1 127 ? 15.170 8.083 -47.603 1.00 60.06 127 ASP A N 1
ATOM 983 C CA . ASP A 1 127 ? 16.572 7.755 -47.302 1.00 60.06 127 ASP A CA 1
ATOM 984 C C . ASP A 1 127 ? 16.783 6.421 -46.554 1.00 60.06 127 ASP A C 1
ATOM 986 O O . ASP A 1 127 ? 17.927 6.021 -46.266 1.00 60.06 127 ASP A O 1
ATOM 990 N N . VAL A 1 128 ? 15.715 5.673 -46.252 1.00 68.06 128 VAL A N 1
ATOM 991 C CA . VAL A 1 128 ? 15.832 4.363 -45.587 1.00 68.06 128 VAL A CA 1
ATOM 992 C C . VAL A 1 128 ? 16.128 3.277 -46.621 1.00 68.06 128 VAL A C 1
ATOM 994 O O . VAL A 1 128 ? 15.340 2.376 -46.898 1.00 68.06 128 VAL A O 1
ATOM 997 N N . LEU A 1 129 ? 17.331 3.339 -47.194 1.00 74.12 129 LEU A N 1
ATOM 998 C CA . LEU A 1 129 ? 17.869 2.227 -47.969 1.00 74.12 129 LEU A CA 1
ATOM 999 C C . LEU A 1 129 ? 18.018 0.993 -47.062 1.00 74.12 129 LEU A C 1
ATOM 1001 O O . LEU A 1 129 ? 18.598 1.098 -45.968 1.00 74.12 129 LEU A O 1
ATOM 1005 N N . PRO A 1 130 ? 17.528 -0.182 -47.495 1.00 79.38 130 PRO A N 1
ATOM 1006 C CA . PRO A 1 130 ? 17.579 -1.385 -46.684 1.00 79.38 130 PRO A CA 1
ATOM 1007 C C . PRO A 1 130 ? 19.031 -1.806 -46.448 1.00 79.38 130 PRO A C 1
ATOM 1009 O O . PRO A 1 130 ? 19.887 -1.679 -47.317 1.00 79.38 130 PRO A O 1
ATOM 1012 N N . LEU A 1 131 ? 19.331 -2.340 -45.259 1.00 76.25 131 LEU A N 1
ATOM 1013 C CA . LEU A 1 131 ? 20.713 -2.565 -44.817 1.00 76.25 131 LEU A CA 1
ATOM 1014 C C . LEU A 1 131 ? 21.559 -3.371 -45.808 1.00 76.25 131 LEU A C 1
ATOM 1016 O O . LEU A 1 131 ? 22.765 -3.184 -45.829 1.00 76.25 131 LEU A O 1
ATOM 1020 N N . TRP A 1 132 ? 20.983 -4.254 -46.624 1.00 80.81 132 TRP A N 1
ATOM 1021 C CA . TRP A 1 132 ? 21.737 -5.059 -47.584 1.00 80.81 132 TRP A CA 1
ATOM 1022 C C . TRP A 1 132 ? 22.308 -4.251 -48.762 1.00 80.81 132 TRP A C 1
ATOM 1024 O O . TRP A 1 132 ? 23.389 -4.617 -49.224 1.00 80.81 132 TRP A O 1
ATOM 1034 N N . THR A 1 133 ? 21.682 -3.140 -49.177 1.00 88.19 133 THR A N 1
ATOM 1035 C CA . THR A 1 133 ? 22.154 -2.291 -50.295 1.00 88.19 133 THR A CA 1
ATOM 1036 C C . THR A 1 133 ? 23.328 -1.386 -49.921 1.00 88.19 133 THR A C 1
ATOM 1038 O O . THR A 1 133 ? 24.044 -0.918 -50.801 1.00 88.19 133 THR A O 1
ATOM 1041 N N . LEU A 1 134 ? 23.557 -1.159 -48.624 1.00 84.62 134 LEU A N 1
ATOM 1042 C CA . LEU A 1 134 ? 24.595 -0.251 -48.130 1.00 84.62 134 LEU A CA 1
ATOM 1043 C C . LEU A 1 134 ? 26.004 -0.844 -48.231 1.00 84.62 134 LEU A C 1
ATOM 1045 O O . LEU A 1 134 ? 26.215 -2.053 -48.049 1.00 84.62 134 LEU A O 1
ATOM 1049 N N . SER A 1 135 ? 26.997 0.026 -48.413 1.00 92.81 135 SER A N 1
ATOM 1050 C CA . SER A 1 135 ? 28.404 -0.375 -48.374 1.00 92.81 135 SER A CA 1
ATOM 1051 C C . SER A 1 135 ? 28.821 -0.848 -46.966 1.00 92.81 135 SER A C 1
ATOM 1053 O O . SER A 1 135 ? 28.236 -0.429 -45.960 1.00 92.81 135 SER A O 1
ATOM 1055 N N . PRO A 1 136 ? 29.848 -1.713 -46.832 1.00 92.38 136 PRO A N 1
ATOM 1056 C CA . PRO A 1 136 ? 30.347 -2.148 -45.523 1.00 92.38 136 PRO A CA 1
ATOM 1057 C C . PRO A 1 136 ? 30.772 -0.995 -44.600 1.00 92.38 136 PRO A C 1
ATOM 1059 O O . PRO A 1 136 ? 30.574 -1.076 -43.388 1.00 92.38 136 PRO A O 1
ATOM 1062 N N . ALA A 1 137 ? 31.308 0.092 -45.164 1.00 92.19 137 ALA A N 1
ATOM 1063 C CA . ALA A 1 137 ? 31.724 1.269 -44.406 1.00 92.19 137 ALA A CA 1
ATOM 1064 C C . ALA A 1 137 ? 30.522 2.037 -43.826 1.00 92.19 137 ALA A C 1
ATOM 1066 O O . ALA A 1 137 ? 30.514 2.388 -42.646 1.00 92.19 137 ALA A O 1
ATOM 1067 N N . GLU A 1 138 ? 29.469 2.247 -44.615 1.00 89.50 138 GLU A N 1
ATOM 1068 C CA . GLU A 1 138 ? 28.240 2.903 -44.147 1.00 89.50 138 GLU A CA 1
ATOM 1069 C C . GLU A 1 138 ? 27.490 2.047 -43.129 1.00 89.50 138 GLU A C 1
ATOM 1071 O O . GLU A 1 138 ? 26.988 2.569 -42.134 1.00 89.50 138 GLU A O 1
ATOM 1076 N N . LYS A 1 139 ? 27.473 0.722 -43.325 1.00 90.88 139 LYS A N 1
ATOM 1077 C CA . LYS A 1 139 ? 26.936 -0.232 -42.344 1.00 90.88 139 LYS A CA 1
ATOM 1078 C C . LYS A 1 139 ? 27.616 -0.081 -40.987 1.00 90.88 139 LYS A C 1
ATOM 1080 O O . LYS A 1 139 ? 26.926 -0.072 -39.970 1.00 90.88 139 LYS A O 1
ATOM 1085 N N . ALA A 1 140 ? 28.943 0.051 -40.966 1.00 92.00 140 ALA A N 1
ATOM 1086 C CA . ALA A 1 140 ? 29.696 0.252 -39.733 1.00 92.00 140 ALA A CA 1
ATOM 1087 C C . ALA A 1 140 ? 29.349 1.592 -39.066 1.00 92.00 140 ALA A C 1
ATOM 1089 O O . ALA A 1 140 ? 29.091 1.614 -37.866 1.00 92.00 140 ALA A O 1
ATOM 1090 N N . ARG A 1 141 ? 29.238 2.686 -39.836 1.00 91.94 141 ARG A N 1
ATOM 1091 C CA . ARG A 1 141 ? 28.817 3.994 -39.299 1.00 91.94 141 ARG A CA 1
ATOM 1092 C C . ARG A 1 141 ? 27.401 3.961 -38.719 1.00 91.94 141 ARG A C 1
ATOM 1094 O O . ARG A 1 141 ? 27.196 4.441 -37.612 1.00 91.94 141 ARG A O 1
ATOM 1101 N N . ARG A 1 142 ? 26.438 3.354 -39.424 1.00 89.94 142 ARG A N 1
ATOM 1102 C CA . ARG A 1 142 ? 25.060 3.193 -38.920 1.00 89.94 142 ARG A CA 1
ATOM 1103 C C . ARG A 1 142 ? 24.994 2.273 -37.701 1.00 89.94 142 ARG A C 1
ATOM 1105 O O . ARG A 1 142 ? 24.141 2.468 -36.845 1.00 89.94 142 ARG A O 1
ATOM 1112 N N . ARG A 1 143 ? 25.867 1.263 -37.606 1.00 92.44 143 ARG A N 1
ATOM 1113 C CA . ARG A 1 143 ? 25.972 0.424 -36.404 1.00 92.44 143 ARG A CA 1
ATOM 1114 C C . ARG A 1 143 ? 26.483 1.233 -35.213 1.00 92.44 143 ARG A C 1
ATOM 1116 O O . ARG A 1 143 ? 25.811 1.210 -34.197 1.00 92.44 143 ARG A O 1
ATOM 1123 N N . ALA A 1 144 ? 27.572 1.980 -35.377 1.00 95.38 144 ALA A N 1
ATOM 1124 C CA . ALA A 1 144 ? 28.125 2.823 -34.319 1.00 95.38 144 ALA A CA 1
ATOM 1125 C C . ALA A 1 144 ? 27.122 3.880 -33.824 1.00 95.38 144 ALA A C 1
ATOM 1127 O O . ALA A 1 144 ? 27.011 4.106 -32.625 1.00 95.38 144 ALA A O 1
ATOM 1128 N N . GLU A 1 145 ? 26.349 4.492 -34.727 1.00 93.50 145 GLU A N 1
ATOM 1129 C CA . GLU A 1 145 ? 25.302 5.438 -34.319 1.00 93.50 145 GLU A CA 1
ATOM 1130 C C . GLU A 1 145 ? 24.185 4.747 -33.527 1.00 93.50 145 GLU A C 1
ATOM 1132 O O . GLU A 1 145 ? 23.743 5.263 -32.507 1.00 93.50 145 GLU A O 1
ATOM 1137 N N . ARG A 1 146 ? 23.755 3.549 -33.948 1.00 94.00 146 ARG A N 1
ATOM 1138 C CA . ARG A 1 146 ? 22.774 2.768 -33.180 1.00 94.00 146 ARG A CA 1
ATOM 1139 C C . ARG A 1 146 ? 23.306 2.352 -31.816 1.00 94.00 146 ARG A C 1
ATOM 1141 O O . ARG A 1 146 ? 22.562 2.456 -30.857 1.00 94.00 146 ARG A O 1
ATOM 1148 N N . GLU A 1 147 ? 24.554 1.899 -31.732 1.00 96.75 147 GLU A N 1
ATOM 1149 C CA . GLU A 1 147 ? 25.200 1.550 -30.459 1.00 96.75 147 GLU A CA 1
ATOM 1150 C C . GLU A 1 147 ? 25.224 2.761 -29.522 1.00 96.75 147 GLU A C 1
ATOM 1152 O O . GLU A 1 147 ? 24.754 2.661 -28.400 1.00 96.75 147 GLU A O 1
ATOM 1157 N N . ARG A 1 148 ? 25.598 3.945 -30.021 1.00 97.25 148 ARG A N 1
ATOM 1158 C CA . ARG A 1 148 ? 25.534 5.192 -29.244 1.00 97.25 148 ARG A CA 1
ATOM 1159 C C . ARG A 1 148 ? 24.121 5.522 -28.741 1.00 97.25 148 ARG A C 1
ATOM 1161 O O . ARG A 1 148 ? 23.972 6.038 -27.637 1.00 97.25 148 ARG A O 1
ATOM 1168 N N . ILE A 1 149 ? 23.092 5.291 -29.559 1.00 96.44 149 ILE A N 1
ATOM 1169 C CA . ILE A 1 149 ? 21.691 5.502 -29.159 1.00 96.44 149 ILE A CA 1
ATOM 1170 C C . ILE A 1 149 ? 21.273 4.479 -28.096 1.00 96.44 149 ILE A C 1
ATOM 1172 O O . ILE A 1 149 ? 20.579 4.839 -27.150 1.00 96.44 149 ILE A O 1
ATOM 1176 N N . LEU A 1 150 ? 21.707 3.223 -28.229 1.00 96.69 150 LEU A N 1
ATOM 1177 C CA . LEU A 1 150 ? 21.436 2.181 -27.240 1.00 96.69 150 LEU A CA 1
ATOM 1178 C C . LEU A 1 150 ? 22.108 2.497 -25.902 1.00 96.69 150 LEU A C 1
ATOM 1180 O O . LEU A 1 150 ? 21.427 2.451 -24.885 1.00 96.69 150 LEU A O 1
ATOM 1184 N N . ASP A 1 151 ? 23.368 2.939 -25.906 1.00 97.62 151 ASP A N 1
ATOM 1185 C CA . ASP A 1 151 ? 24.074 3.368 -24.691 1.00 97.62 151 ASP A CA 1
ATOM 1186 C C . ASP A 1 151 ? 23.316 4.493 -23.956 1.00 97.62 151 ASP A C 1
ATOM 1188 O O . ASP A 1 151 ? 23.254 4.522 -22.727 1.00 97.62 151 ASP A O 1
ATOM 1192 N N . LEU A 1 152 ? 22.712 5.426 -24.707 1.00 97.31 152 LEU A N 1
ATOM 1193 C CA . LEU A 1 152 ? 21.902 6.504 -24.136 1.00 97.31 152 LEU A CA 1
ATOM 1194 C C . LEU A 1 152 ? 20.629 5.969 -23.462 1.00 97.31 152 LEU A C 1
ATOM 1196 O O . LEU A 1 152 ? 20.290 6.419 -22.368 1.00 97.31 152 LEU A O 1
ATOM 1200 N N . PHE A 1 153 ? 19.933 5.025 -24.100 1.00 97.38 153 PHE A N 1
ATOM 1201 C CA . PHE A 1 153 ? 18.720 4.428 -23.537 1.00 97.38 153 PHE A CA 1
ATOM 1202 C C . PHE A 1 153 ? 19.009 3.532 -22.334 1.00 97.38 153 PHE A C 1
ATOM 1204 O O . PHE A 1 153 ? 18.256 3.572 -21.366 1.00 97.38 153 PHE A O 1
ATOM 1211 N N . GLU A 1 154 ? 20.107 2.779 -22.349 1.00 97.31 154 GLU A N 1
ATOM 1212 C CA . GLU A 1 154 ? 20.522 1.961 -21.206 1.00 97.31 154 GLU A CA 1
ATOM 1213 C C . GLU A 1 154 ? 20.830 2.826 -19.973 1.00 97.31 154 GLU A C 1
ATOM 1215 O O . GLU A 1 154 ? 20.441 2.489 -18.852 1.00 97.31 154 GLU A O 1
ATOM 1220 N N . GLU A 1 155 ? 21.485 3.974 -20.163 1.00 97.56 155 GLU A N 1
ATOM 1221 C CA . GLU A 1 155 ? 21.750 4.924 -19.079 1.00 97.56 155 GLU A CA 1
ATOM 1222 C C . GLU A 1 155 ? 20.453 5.545 -18.529 1.00 97.56 155 GLU A C 1
ATOM 1224 O O . GLU A 1 155 ? 20.288 5.645 -17.310 1.00 97.56 155 GLU A O 1
ATOM 1229 N N . GLU A 1 156 ? 19.512 5.924 -19.401 1.00 97.19 156 GLU A N 1
ATOM 1230 C CA . GLU A 1 156 ? 18.204 6.449 -18.987 1.00 97.19 156 GLU A CA 1
ATOM 1231 C C . GLU A 1 156 ? 17.388 5.406 -18.212 1.00 97.19 156 GLU A C 1
ATOM 1233 O O . GLU A 1 156 ? 16.847 5.710 -17.143 1.00 97.19 156 GLU A O 1
ATOM 1238 N N . GLU A 1 157 ? 17.351 4.162 -18.697 1.00 97.06 157 GLU A N 1
ATOM 1239 C CA . GLU A 1 157 ? 16.669 3.060 -18.024 1.00 97.06 157 GLU A CA 1
ATOM 1240 C C . GLU A 1 157 ? 17.270 2.808 -16.639 1.00 97.06 157 GLU A C 1
ATOM 1242 O O . GLU A 1 157 ? 16.530 2.682 -15.663 1.00 97.06 157 GLU A O 1
ATOM 1247 N N . ARG A 1 158 ? 18.602 2.819 -16.513 1.00 97.88 158 ARG A N 1
ATOM 1248 C CA . ARG A 1 158 ? 19.272 2.631 -15.220 1.00 97.88 158 ARG A CA 1
ATOM 1249 C C . ARG A 1 158 ? 18.872 3.702 -14.204 1.00 97.88 158 ARG A C 1
ATOM 1251 O O . ARG A 1 158 ? 18.589 3.378 -13.051 1.00 97.88 158 ARG A O 1
ATOM 1258 N N . ILE A 1 159 ? 18.829 4.969 -14.621 1.00 97.62 159 ILE A N 1
ATOM 1259 C CA . ILE A 1 159 ? 18.416 6.082 -13.752 1.00 97.62 159 ILE A CA 1
ATOM 1260 C C . ILE A 1 159 ? 16.956 5.913 -13.323 1.00 97.62 159 ILE A C 1
ATOM 1262 O O . ILE A 1 159 ? 16.611 6.175 -12.167 1.00 97.62 159 ILE A O 1
ATOM 1266 N N . GLN A 1 160 ? 16.086 5.490 -14.239 1.00 96.94 160 GLN A N 1
ATOM 1267 C CA . GLN A 1 160 ? 14.674 5.306 -13.933 1.00 96.94 160 GLN A CA 1
ATOM 1268 C C . GLN A 1 160 ? 14.4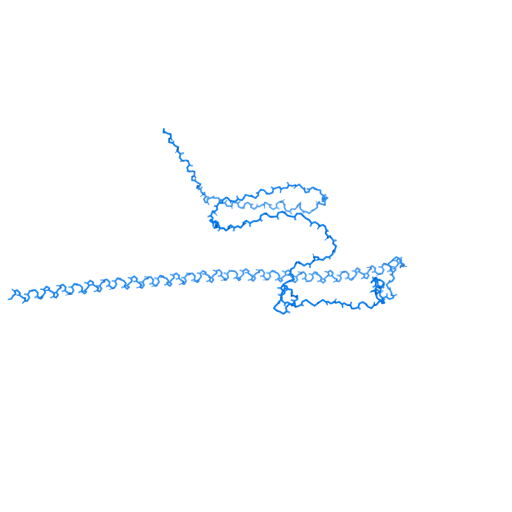39 4.111 -13.002 1.00 96.94 160 GLN A C 1
ATOM 1270 O O . GLN A 1 160 ? 13.712 4.250 -12.020 1.00 96.94 160 GLN A O 1
ATOM 1275 N N . GLN A 1 161 ? 15.116 2.985 -13.234 1.00 97.69 161 GLN A N 1
ATOM 1276 C CA . GLN A 1 161 ? 15.071 1.821 -12.348 1.00 97.69 161 GLN A CA 1
ATOM 1277 C C . GLN A 1 161 ? 15.520 2.181 -10.926 1.00 97.69 161 GLN A C 1
ATOM 1279 O O . GLN A 1 161 ? 14.843 1.825 -9.965 1.00 97.69 161 GLN A O 1
ATOM 1284 N N . GLU A 1 162 ? 16.604 2.950 -10.769 1.00 97.56 162 GLU A N 1
ATOM 1285 C CA . GLU A 1 162 ? 17.057 3.398 -9.446 1.00 97.56 162 GLU A CA 1
ATOM 1286 C C . GLU A 1 162 ? 15.993 4.255 -8.737 1.00 97.56 162 GLU A C 1
ATOM 1288 O O . GLU A 1 162 ? 15.728 4.072 -7.545 1.00 97.56 162 GLU A O 1
ATOM 1293 N N . ARG A 1 163 ? 15.332 5.161 -9.467 1.00 97.50 163 ARG A N 1
ATOM 1294 C CA . ARG A 1 163 ? 14.235 5.977 -8.921 1.00 97.50 163 ARG A CA 1
ATOM 1295 C C . ARG A 1 163 ? 13.044 5.130 -8.496 1.00 97.50 163 ARG A C 1
ATOM 1297 O O . ARG A 1 163 ? 12.489 5.367 -7.423 1.00 97.50 163 ARG A O 1
ATOM 1304 N N . ASP A 1 164 ? 12.666 4.159 -9.316 1.00 97.06 164 ASP A N 1
ATOM 1305 C CA . ASP A 1 164 ? 11.527 3.290 -9.046 1.00 97.06 164 ASP A CA 1
ATOM 1306 C C . ASP A 1 164 ? 11.805 2.368 -7.853 1.00 97.06 164 ASP A C 1
ATOM 1308 O O . ASP A 1 164 ? 10.950 2.238 -6.976 1.00 97.06 164 ASP A O 1
ATOM 1312 N N . GLU A 1 165 ? 13.021 1.829 -7.731 1.00 97.62 165 GLU A N 1
ATOM 1313 C CA . GLU A 1 165 ? 13.438 1.060 -6.555 1.00 97.62 165 GLU A CA 1
ATOM 1314 C C . GLU A 1 165 ? 13.387 1.889 -5.266 1.00 97.62 165 GLU A C 1
ATOM 1316 O O . GLU A 1 165 ? 12.932 1.404 -4.224 1.00 97.62 165 GLU A O 1
ATOM 1321 N N . VAL A 1 166 ? 13.860 3.139 -5.304 1.00 97.38 166 VAL A N 1
ATOM 1322 C CA . VAL A 1 166 ? 13.797 4.041 -4.144 1.00 97.38 166 VAL A CA 1
ATOM 1323 C C . VAL A 1 166 ? 12.342 4.334 -3.784 1.00 97.38 166 VAL A C 1
ATOM 1325 O O . VAL A 1 166 ? 11.957 4.174 -2.623 1.00 97.38 166 VAL A O 1
ATOM 1328 N N . ALA A 1 167 ? 11.513 4.675 -4.771 1.00 97.12 167 ALA A N 1
ATOM 1329 C CA . ALA A 1 167 ? 10.096 4.944 -4.562 1.00 97.12 167 ALA A CA 1
ATOM 1330 C C . ALA A 1 167 ? 9.344 3.717 -4.018 1.00 97.12 167 ALA A C 1
ATOM 1332 O O . ALA A 1 167 ? 8.483 3.852 -3.147 1.00 97.12 167 ALA A O 1
ATOM 1333 N N . GLU A 1 168 ? 9.663 2.508 -4.485 1.00 97.25 168 GLU A N 1
ATOM 1334 C CA . GLU A 1 168 ? 9.065 1.272 -3.981 1.00 97.25 168 GLU A CA 1
ATOM 1335 C C . GLU A 1 168 ? 9.465 1.009 -2.525 1.00 97.25 168 GLU A C 1
ATOM 1337 O O . GLU A 1 168 ? 8.606 0.705 -1.690 1.00 97.25 168 GLU A O 1
ATOM 1342 N N . ARG A 1 169 ? 10.745 1.196 -2.179 1.00 96.88 169 ARG A N 1
ATOM 1343 C CA . ARG A 1 169 ? 11.219 1.067 -0.791 1.00 96.88 169 ARG A CA 1
ATOM 1344 C C . ARG A 1 169 ? 10.529 2.070 0.131 1.00 96.88 169 ARG A C 1
ATOM 1346 O O . ARG A 1 169 ? 10.110 1.691 1.224 1.00 96.88 169 ARG A O 1
ATOM 1353 N N . GLU A 1 170 ? 10.360 3.317 -0.297 1.00 96.88 170 GLU A N 1
ATOM 1354 C CA . GLU A 1 170 ? 9.641 4.341 0.471 1.00 96.88 170 GLU A CA 1
ATOM 1355 C C . GLU A 1 170 ? 8.159 3.990 0.655 1.00 96.88 170 GLU A C 1
ATOM 1357 O O . GLU A 1 170 ? 7.634 4.054 1.772 1.00 96.88 170 GLU A O 1
ATOM 1362 N N . ARG A 1 171 ? 7.480 3.539 -0.406 1.00 97.31 171 ARG A N 1
ATOM 1363 C CA . ARG A 1 171 ? 6.091 3.052 -0.324 1.00 97.31 171 ARG A CA 1
ATOM 1364 C C . ARG A 1 171 ? 5.966 1.884 0.648 1.00 97.31 171 ARG A C 1
ATOM 1366 O O . ARG A 1 171 ? 5.053 1.846 1.465 1.00 97.31 171 ARG A O 1
ATOM 1373 N N . TRP A 1 172 ? 6.914 0.955 0.619 1.00 97.12 172 TRP A N 1
ATOM 1374 C CA 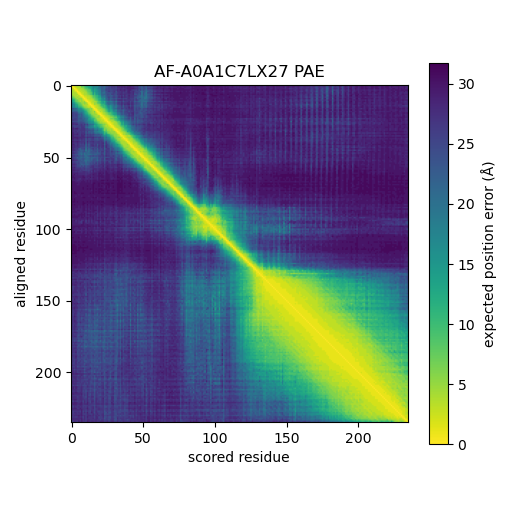. TRP A 1 172 ? 6.911 -0.188 1.523 1.00 97.12 172 TRP A CA 1
ATOM 1375 C C . TRP A 1 172 ? 7.130 0.215 2.989 1.00 97.12 172 TRP A C 1
ATOM 1377 O O . TRP A 1 172 ? 6.447 -0.289 3.886 1.00 97.12 172 TRP A O 1
ATOM 1387 N N . LEU A 1 173 ? 8.053 1.147 3.248 1.00 97.75 173 LEU A N 1
ATOM 1388 C CA . LEU A 1 173 ? 8.305 1.669 4.594 1.00 97.75 173 LEU A CA 1
ATOM 1389 C C . LEU A 1 173 ? 7.096 2.430 5.146 1.00 97.75 173 LEU A C 1
ATOM 1391 O O . LEU A 1 173 ? 6.699 2.186 6.288 1.00 97.75 173 LEU A O 1
ATOM 1395 N N . THR A 1 174 ? 6.482 3.292 4.335 1.00 97.31 174 THR A N 1
ATOM 1396 C CA . THR A 1 174 ? 5.286 4.055 4.728 1.00 97.31 174 THR A CA 1
ATOM 1397 C C . THR A 1 174 ? 4.095 3.135 5.001 1.00 97.31 174 THR A C 1
ATOM 1399 O O . THR A 1 174 ? 3.404 3.305 6.006 1.00 97.31 174 THR A O 1
ATOM 1402 N N . ASP A 1 175 ? 3.899 2.085 4.202 1.00 96.81 175 ASP A N 1
ATOM 1403 C CA . ASP A 1 175 ? 2.869 1.075 4.455 1.00 96.81 175 ASP A CA 1
ATOM 1404 C C . ASP A 1 175 ? 3.107 0.296 5.755 1.00 96.81 175 ASP A C 1
ATOM 1406 O O . ASP A 1 175 ? 2.163 0.005 6.501 1.00 96.81 175 ASP A O 1
ATOM 1410 N N . LEU A 1 176 ? 4.361 -0.048 6.059 1.00 97.62 176 LEU A N 1
ATOM 1411 C CA . LEU A 1 176 ? 4.704 -0.695 7.325 1.00 97.62 176 LEU A CA 1
ATOM 1412 C C . LEU A 1 176 ? 4.446 0.212 8.523 1.00 97.62 176 LEU A C 1
ATOM 1414 O O . LEU A 1 176 ? 3.937 -0.260 9.543 1.00 97.62 176 LEU A O 1
ATOM 1418 N N . GLU A 1 177 ? 4.806 1.487 8.424 1.00 97.19 177 GLU A N 1
ATOM 1419 C CA . GLU A 1 177 ? 4.543 2.469 9.471 1.00 97.19 177 GLU A CA 1
ATOM 1420 C C . GLU A 1 177 ? 3.041 2.644 9.685 1.00 97.19 177 GLU A C 1
ATOM 1422 O O . GLU A 1 177 ? 2.562 2.457 10.806 1.00 97.19 177 GLU A O 1
ATOM 1427 N N . ARG A 1 178 ? 2.272 2.804 8.604 1.00 98.00 178 ARG A N 1
ATOM 1428 C CA . ARG A 1 178 ? 0.808 2.888 8.654 1.00 98.00 178 ARG A CA 1
ATOM 1429 C C . ARG A 1 178 ? 0.177 1.682 9.348 1.00 98.00 178 ARG A C 1
ATOM 1431 O O . ARG A 1 178 ? -0.726 1.830 10.170 1.00 98.00 178 ARG A O 1
ATOM 1438 N N . ARG A 1 179 ? 0.654 0.466 9.056 1.00 96.69 179 ARG A N 1
ATOM 1439 C CA . ARG A 1 179 ? 0.172 -0.763 9.716 1.00 96.69 179 ARG A CA 1
ATOM 1440 C C . ARG A 1 179 ? 0.515 -0.790 11.205 1.00 96.69 179 ARG A C 1
ATOM 1442 O O . ARG A 1 179 ? -0.310 -1.218 12.011 1.00 96.69 179 ARG A O 1
ATOM 1449 N N . LYS A 1 180 ? 1.710 -0.331 11.590 1.00 98.12 180 LYS A N 1
ATOM 1450 C CA . LYS A 1 180 ? 2.115 -0.236 13.003 1.00 98.12 180 LYS A CA 1
ATOM 1451 C C . LYS A 1 180 ? 1.267 0.783 13.759 1.00 98.12 180 LYS A C 1
ATOM 1453 O O . LYS A 1 180 ? 0.871 0.512 14.891 1.00 98.12 180 LYS A O 1
ATOM 1458 N N . GLU A 1 181 ? 0.993 1.934 13.158 1.00 98.06 181 GLU A N 1
ATOM 1459 C CA . GLU A 1 181 ? 0.150 2.974 13.748 1.00 98.06 181 GLU A CA 1
ATOM 1460 C C . GLU A 1 181 ? -1.297 2.512 13.908 1.00 98.06 181 GLU A C 1
ATOM 1462 O O . GLU A 1 181 ? -1.851 2.645 14.999 1.00 98.06 181 GLU A O 1
ATOM 1467 N N . ALA A 1 182 ? -1.870 1.870 12.885 1.00 98.06 182 ALA A N 1
ATOM 1468 C CA . ALA A 1 182 ? -3.205 1.281 12.964 1.00 98.06 182 ALA A CA 1
ATOM 1469 C C . ALA A 1 182 ? -3.307 0.258 14.109 1.00 98.06 182 ALA A C 1
ATOM 1471 O O . ALA A 1 182 ? -4.204 0.350 14.945 1.00 98.06 182 ALA A O 1
ATOM 1472 N N . ALA A 1 183 ? -2.332 -0.650 14.230 1.00 98.12 183 ALA A N 1
ATOM 1473 C CA . ALA A 1 183 ? -2.309 -1.634 15.312 1.00 98.12 183 ALA A CA 1
ATOM 1474 C C . ALA A 1 183 ? -2.199 -0.985 16.708 1.00 98.12 183 ALA A C 1
ATOM 1476 O O . ALA A 1 183 ? -2.840 -1.433 17.662 1.00 98.12 183 ALA A O 1
ATOM 1477 N N . LYS A 1 184 ? -1.408 0.088 16.854 1.00 98.12 184 LYS A N 1
ATOM 1478 C CA . LYS A 1 184 ? -1.320 0.847 18.114 1.00 98.12 184 LYS A CA 1
ATOM 1479 C C . LYS A 1 184 ? -2.644 1.541 18.440 1.00 98.12 184 LYS A C 1
ATOM 1481 O O . LYS A 1 184 ? -3.109 1.439 19.576 1.00 98.12 184 LYS A O 1
ATOM 1486 N N . ALA A 1 185 ? -3.265 2.185 17.454 1.00 98.38 185 ALA A N 1
ATOM 1487 C CA . ALA A 1 185 ? -4.544 2.867 17.613 1.00 98.38 185 ALA A CA 1
ATOM 1488 C C . ALA A 1 185 ? -5.663 1.894 18.022 1.00 98.38 185 ALA A C 1
ATOM 1490 O O . ALA A 1 185 ? -6.420 2.179 18.952 1.00 98.38 185 ALA A O 1
ATOM 1491 N N . GLU A 1 186 ? -5.722 0.709 17.408 1.00 97.44 186 GLU A N 1
ATOM 1492 C CA . GLU A 1 186 ? -6.666 -0.349 17.785 1.00 97.44 186 GLU A CA 1
ATOM 1493 C C . GLU A 1 186 ? -6.435 -0.839 19.221 1.00 97.44 186 GLU A C 1
ATOM 1495 O O . GLU A 1 186 ? -7.379 -0.959 20.007 1.00 97.44 186 GLU A O 1
ATOM 1500 N N . MET A 1 187 ? -5.177 -1.058 19.613 1.00 97.62 187 MET A N 1
ATOM 1501 C CA . MET A 1 187 ? -4.840 -1.465 20.979 1.00 97.62 187 MET A CA 1
ATOM 1502 C C . MET A 1 187 ? -5.231 -0.411 22.021 1.00 97.62 187 MET A C 1
ATOM 1504 O O . MET A 1 187 ? -5.711 -0.758 23.105 1.00 97.62 187 MET A O 1
ATOM 1508 N N . GLU A 1 188 ? -5.051 0.874 21.722 1.00 98.06 188 GLU A N 1
ATOM 1509 C CA . GLU A 1 188 ? -5.500 1.963 22.591 1.00 98.06 188 GLU A CA 1
ATOM 1510 C C . GLU A 1 188 ? -7.024 2.067 22.659 1.00 98.06 188 GLU A C 1
ATOM 1512 O O . GLU A 1 188 ? -7.576 2.239 23.749 1.00 98.06 188 GLU A O 1
ATOM 1517 N N . ALA A 1 189 ? -7.716 1.912 21.529 1.00 98.31 189 ALA A N 1
ATOM 1518 C CA . ALA A 1 189 ? -9.173 1.895 21.481 1.00 98.31 189 ALA A CA 1
ATOM 1519 C C . ALA A 1 189 ? -9.744 0.754 22.338 1.00 98.31 189 ALA A C 1
ATOM 1521 O O . ALA A 1 189 ? -10.645 0.978 23.151 1.00 98.31 189 ALA A O 1
ATOM 1522 N N . LEU A 1 190 ? -9.160 -0.446 22.253 1.00 97.69 190 LEU A N 1
ATOM 1523 C CA . LEU A 1 190 ? -9.554 -1.591 23.078 1.00 97.69 190 LEU A CA 1
ATOM 1524 C C . LEU A 1 190 ? -9.314 -1.349 24.574 1.00 97.69 190 LEU A C 1
ATOM 1526 O O . LEU A 1 190 ? -10.153 -1.719 25.400 1.00 97.69 190 LEU A O 1
ATOM 1530 N N . LYS A 1 191 ? -8.198 -0.710 24.953 1.00 98.38 191 LYS A N 1
ATOM 1531 C CA . LYS A 1 191 ? -7.937 -0.337 26.355 1.00 98.38 191 LYS A CA 1
ATOM 1532 C C . LYS A 1 191 ? -8.973 0.665 26.867 1.00 98.38 191 LYS A C 1
ATOM 1534 O O . LYS A 1 191 ? -9.566 0.422 27.918 1.00 98.38 191 LYS A O 1
ATOM 1539 N N . LYS A 1 192 ? -9.259 1.723 26.099 1.00 98.25 192 LYS A N 1
ATOM 1540 C CA . LYS A 1 192 ? -10.276 2.738 26.432 1.00 98.25 192 LYS A CA 1
ATOM 1541 C C . LYS A 1 192 ? -11.668 2.115 26.578 1.00 98.25 192 LYS A C 1
ATOM 1543 O O . LYS A 1 192 ? -12.361 2.390 27.557 1.00 98.25 192 LYS A O 1
ATOM 1548 N N . ALA A 1 193 ? -12.049 1.217 25.670 1.00 97.75 193 ALA A N 1
ATOM 1549 C CA . ALA A 1 193 ? -13.316 0.493 25.743 1.00 97.75 193 ALA A CA 1
ATOM 1550 C C . ALA A 1 193 ? -13.408 -0.383 27.004 1.00 97.75 193 ALA A C 1
ATOM 1552 O O . ALA A 1 193 ? -14.409 -0.338 27.720 1.00 97.75 193 ALA A O 1
ATOM 1553 N N . ARG A 1 194 ? -12.344 -1.126 27.345 1.00 98.19 194 ARG A N 1
ATOM 1554 C CA . ARG A 1 194 ? -12.299 -1.934 28.578 1.00 98.19 194 ARG A CA 1
ATOM 1555 C C . ARG A 1 194 ? -12.376 -1.079 29.840 1.00 98.19 194 ARG A C 1
ATOM 1557 O O . ARG A 1 194 ? -13.034 -1.473 30.799 1.00 98.19 194 ARG A O 1
ATOM 1564 N N . GLU A 1 195 ? -11.714 0.072 29.874 1.00 98.12 195 GLU A N 1
ATOM 1565 C CA . GLU A 1 195 ? -11.808 1.000 31.005 1.00 98.12 195 GLU A CA 1
ATOM 1566 C C . GLU A 1 195 ? -13.213 1.579 31.157 1.00 98.12 195 GLU A C 1
ATOM 1568 O O . GLU A 1 195 ? -13.733 1.632 32.273 1.00 98.12 195 GLU A O 1
ATOM 1573 N N . MET A 1 196 ? -13.850 1.961 30.049 1.00 97.12 196 MET A N 1
ATOM 1574 C CA . MET A 1 196 ? -15.234 2.428 30.042 1.00 97.12 196 MET A CA 1
ATOM 1575 C C . MET A 1 196 ? -16.185 1.335 30.539 1.00 97.12 196 MET A C 1
ATOM 1577 O O . MET A 1 196 ? -16.979 1.588 31.442 1.00 97.12 196 MET A O 1
ATOM 1581 N N . GLN A 1 197 ? -16.040 0.102 30.046 1.00 97.38 197 GLN A N 1
ATOM 1582 C CA . GLN A 1 197 ? -16.828 -1.045 30.499 1.00 97.38 197 GLN A CA 1
ATOM 1583 C C . GLN A 1 197 ? -16.627 -1.317 31.997 1.00 97.38 197 GLN A C 1
ATOM 1585 O O . GLN A 1 197 ? -17.598 -1.557 32.712 1.00 97.38 197 GLN A O 1
ATOM 1590 N N . LYS A 1 198 ? -15.390 -1.230 32.506 1.00 98.56 198 LYS A N 1
ATOM 1591 C CA . LYS A 1 198 ? -15.097 -1.375 33.942 1.00 98.56 198 LYS A CA 1
ATOM 1592 C C . LYS A 1 198 ? -15.741 -0.268 34.776 1.00 98.56 198 LYS A C 1
ATOM 1594 O O . LYS A 1 198 ? -16.314 -0.562 35.822 1.00 98.56 198 LYS A O 1
ATOM 1599 N N . LYS A 1 199 ? -15.658 0.993 34.337 1.00 98.31 199 LYS A N 1
ATOM 1600 C CA . LYS A 1 199 ? -16.277 2.137 35.029 1.00 98.31 199 LYS A CA 1
ATOM 1601 C C . LYS A 1 199 ? -17.800 2.009 35.047 1.00 98.31 199 LYS A C 1
ATOM 1603 O O . LYS A 1 199 ? -18.402 2.154 36.107 1.00 98.31 199 LYS A O 1
ATOM 1608 N N . MET A 1 200 ? -18.394 1.658 33.909 1.00 96.50 200 MET A N 1
ATOM 1609 C CA . MET A 1 200 ? -19.832 1.432 33.774 1.00 96.50 200 MET A CA 1
ATOM 1610 C C . MET A 1 200 ? -20.300 0.261 34.646 1.00 96.50 200 MET A C 1
ATOM 1612 O O . MET A 1 200 ? -21.219 0.419 35.444 1.00 96.50 200 MET A O 1
ATOM 1616 N N . GLY A 1 201 ? -19.624 -0.888 34.574 1.00 97.19 201 GLY A N 1
ATOM 1617 C CA . GLY A 1 201 ? -19.940 -2.053 35.403 1.00 97.19 201 GLY A CA 1
ATOM 1618 C C . GLY A 1 201 ? -19.815 -1.760 36.900 1.00 97.19 201 GLY A C 1
ATOM 1619 O O . GLY A 1 201 ? -20.681 -2.145 37.680 1.00 97.19 201 GLY A O 1
ATOM 1620 N N . LYS A 1 202 ? -18.787 -1.006 37.311 1.00 97.94 202 LYS A N 1
ATOM 1621 C CA . LYS A 1 202 ? -18.614 -0.585 38.709 1.00 97.94 202 LYS A CA 1
ATOM 1622 C C . LYS A 1 202 ? -19.735 0.344 39.182 1.00 97.94 202 LYS A C 1
ATOM 1624 O O . LYS A 1 202 ? -20.176 0.204 40.319 1.00 97.94 202 LYS A O 1
ATOM 1629 N N . ALA A 1 203 ? -20.186 1.274 38.341 1.00 97.06 203 ALA A N 1
ATOM 1630 C CA . ALA A 1 203 ? -21.300 2.163 38.667 1.00 97.06 203 ALA A CA 1
ATOM 1631 C C . ALA A 1 203 ? -22.616 1.387 38.824 1.00 97.06 203 ALA A C 1
ATOM 1633 O O . ALA A 1 203 ? -23.333 1.596 39.797 1.00 97.06 203 ALA A O 1
ATOM 1634 N N . LEU A 1 204 ? -22.891 0.433 37.928 1.00 96.44 204 LEU A N 1
ATOM 1635 C CA . LEU A 1 204 ? -24.077 -0.422 38.018 1.00 96.44 204 LEU A CA 1
ATOM 1636 C C . LEU A 1 204 ? -24.088 -1.257 39.303 1.00 96.44 204 LEU A C 1
ATOM 1638 O O . LEU A 1 204 ? -25.097 -1.283 40.002 1.00 96.44 204 LEU A O 1
ATOM 1642 N N . LEU A 1 205 ? -22.962 -1.888 39.654 1.00 96.31 205 LEU A N 1
ATOM 1643 C CA . LEU A 1 205 ? -22.860 -2.671 40.888 1.00 96.31 205 LEU A CA 1
ATOM 1644 C C . LEU A 1 205 ? -23.053 -1.809 42.140 1.00 96.31 205 LEU A C 1
ATOM 1646 O O . LEU A 1 205 ? -23.743 -2.243 43.057 1.00 96.31 205 LEU A O 1
ATOM 1650 N N . ARG A 1 206 ? -22.496 -0.588 42.160 1.00 96.38 206 ARG A N 1
ATOM 1651 C CA . ARG A 1 206 ? -22.708 0.367 43.259 1.00 96.38 206 ARG A CA 1
ATOM 1652 C C . ARG A 1 206 ? -24.173 0.776 43.391 1.00 96.38 206 ARG A C 1
ATOM 1654 O O . ARG A 1 206 ? -24.717 0.688 44.484 1.00 96.38 206 ARG A O 1
ATOM 1661 N N . ASN A 1 207 ? -24.831 1.120 42.285 1.00 95.75 207 ASN A N 1
ATOM 1662 C CA . ASN A 1 207 ? -26.252 1.472 42.297 1.00 95.75 207 ASN A CA 1
ATOM 1663 C C . ASN A 1 207 ? -27.125 0.304 42.780 1.00 95.75 207 ASN A C 1
ATOM 1665 O O . ASN A 1 207 ? -28.064 0.517 43.538 1.00 95.75 207 ASN A O 1
ATOM 1669 N N . MET A 1 208 ? -26.811 -0.937 42.387 1.00 94.75 208 MET A N 1
ATOM 1670 C CA . MET A 1 208 ? -27.535 -2.119 42.871 1.00 94.75 208 MET A CA 1
ATOM 1671 C C . MET A 1 208 ? -27.306 -2.382 44.364 1.00 94.75 208 MET A C 1
ATOM 1673 O O . MET A 1 208 ? -28.252 -2.756 45.054 1.00 94.75 208 MET A O 1
ATOM 1677 N N . SER A 1 209 ? -26.082 -2.204 44.877 1.00 95.81 209 SER A N 1
ATOM 1678 C CA . SER A 1 209 ? -25.821 -2.339 46.316 1.00 95.81 209 SER A CA 1
ATOM 1679 C C . SER A 1 209 ? -26.499 -1.236 47.127 1.00 95.81 209 SER A C 1
ATOM 1681 O O . SER A 1 209 ? -27.111 -1.535 48.145 1.00 95.81 209 SER A O 1
ATOM 1683 N N . GLU A 1 210 ? -26.461 0.011 46.649 1.00 95.31 210 GLU A N 1
ATOM 1684 C CA . GLU A 1 210 ? -27.120 1.148 47.302 1.00 95.31 210 GLU A CA 1
ATOM 1685 C C . GLU A 1 210 ? -28.648 1.009 47.280 1.00 95.31 210 GLU A C 1
ATOM 1687 O O . GLU A 1 210 ? -29.307 1.335 48.264 1.00 95.31 210 GLU A O 1
ATOM 1692 N N . ALA A 1 211 ? -29.221 0.484 46.191 1.00 96.00 211 ALA A N 1
ATOM 1693 C CA . ALA A 1 211 ? -30.652 0.203 46.106 1.00 96.00 211 ALA A CA 1
ATOM 1694 C C . ALA A 1 211 ? -31.087 -0.867 47.120 1.00 96.00 211 ALA A C 1
ATOM 1696 O O . ALA A 1 211 ? -32.073 -0.661 47.821 1.00 96.00 211 ALA A O 1
ATOM 1697 N N . LYS A 1 212 ? -30.324 -1.963 47.251 1.00 95.12 212 LYS A N 1
ATOM 1698 C CA . LYS A 1 212 ? -30.592 -3.008 48.254 1.00 95.12 212 LYS A CA 1
ATOM 1699 C C . LYS A 1 212 ? -30.466 -2.490 49.684 1.00 95.12 212 LYS A C 1
ATOM 1701 O O . LYS A 1 212 ? -31.312 -2.788 50.515 1.00 95.12 212 LYS A O 1
ATOM 1706 N N . GLU A 1 213 ? -29.436 -1.694 49.968 1.00 95.06 213 GLU A N 1
ATOM 1707 C CA . GLU A 1 213 ? -29.248 -1.102 51.296 1.00 95.06 213 GLU A CA 1
ATOM 1708 C C . GLU A 1 213 ? -30.371 -0.109 51.635 1.00 95.06 213 GLU A C 1
ATOM 1710 O O . GLU A 1 213 ? -30.823 -0.048 52.777 1.00 95.06 213 GLU A O 1
ATOM 1715 N N . ARG A 1 214 ? -30.854 0.661 50.650 1.00 95.38 214 ARG A N 1
ATOM 1716 C CA . ARG A 1 214 ? -32.004 1.554 50.832 1.00 95.38 214 ARG A CA 1
ATOM 1717 C C . ARG A 1 214 ? -33.285 0.769 51.116 1.00 95.38 214 ARG A C 1
ATOM 1719 O O 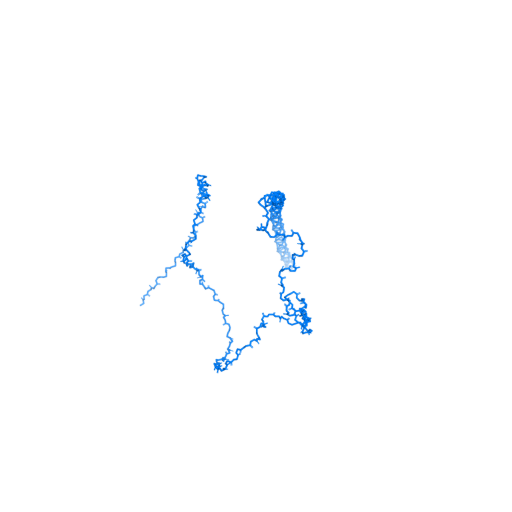. ARG A 1 214 ? -33.986 1.118 52.056 1.00 95.38 214 ARG A O 1
ATOM 1726 N N . GLU A 1 215 ? -33.545 -0.299 50.367 1.00 94.12 215 GLU A N 1
ATOM 1727 C CA . GLU A 1 215 ? -34.701 -1.179 50.579 1.00 94.12 215 GLU A CA 1
ATOM 1728 C C . GLU A 1 215 ? -34.672 -1.831 51.975 1.00 94.12 215 GLU A C 1
ATOM 1730 O O . GLU A 1 215 ? -35.680 -1.850 52.679 1.00 94.12 215 GLU A O 1
ATOM 1735 N N . GLU A 1 216 ? -33.506 -2.295 52.433 1.00 94.06 216 GLU A N 1
ATOM 1736 C CA . GLU A 1 216 ? -33.336 -2.881 53.770 1.00 94.06 216 GLU A CA 1
ATOM 1737 C C . GLU A 1 216 ? -33.487 -1.842 54.897 1.00 94.06 216 GLU A C 1
ATOM 1739 O O . GLU A 1 216 ? -34.100 -2.116 55.935 1.00 94.06 216 GLU A O 1
ATOM 1744 N N . LYS A 1 217 ? -32.996 -0.614 54.691 1.00 95.00 217 LYS A N 1
ATOM 1745 C CA . LYS A 1 217 ? -33.226 0.509 55.615 1.00 95.00 217 LYS A CA 1
ATOM 1746 C C . LYS A 1 217 ? -34.700 0.898 55.686 1.00 95.00 217 LYS A C 1
ATOM 1748 O O . LYS A 1 217 ? -35.216 1.084 56.779 1.00 95.00 217 LYS A O 1
ATOM 1753 N N . GLU A 1 218 ? -35.388 0.996 54.554 1.00 94.50 218 GLU A N 1
ATOM 1754 C CA . GLU A 1 218 ? -36.823 1.304 54.521 1.00 94.50 218 GLU A CA 1
ATOM 1755 C C . GLU A 1 218 ? -37.640 0.200 55.201 1.00 94.50 218 GLU A C 1
ATOM 1757 O O . GLU A 1 218 ? -38.535 0.490 55.994 1.00 94.50 218 GLU A O 1
ATOM 1762 N N . ARG A 1 219 ? -37.276 -1.067 54.976 1.00 94.56 219 ARG A N 1
ATOM 1763 C CA . ARG A 1 219 ? -37.905 -2.210 55.640 1.00 94.56 219 ARG A CA 1
ATOM 1764 C C . ARG A 1 219 ? -37.690 -2.204 57.154 1.00 94.56 219 ARG A C 1
ATOM 1766 O O . ARG A 1 219 ? -38.655 -2.348 57.897 1.00 94.56 219 ARG A O 1
ATOM 1773 N N . SER A 1 220 ? -36.458 -2.001 57.618 1.00 93.69 220 SER A N 1
ATOM 1774 C CA . SER A 1 220 ? -36.167 -1.951 59.059 1.00 93.69 220 SER A CA 1
ATOM 1775 C C . SER A 1 220 ? -36.819 -0.750 59.754 1.00 93.69 220 SER A C 1
ATOM 1777 O O . SER A 1 220 ? -37.268 -0.876 60.891 1.00 93.69 220 SER A O 1
ATOM 1779 N N . LEU A 1 221 ? -36.931 0.400 59.078 1.00 94.44 221 LEU A N 1
ATOM 1780 C CA . LEU A 1 221 ? -37.668 1.558 59.592 1.00 94.44 221 LEU A CA 1
ATOM 1781 C C . LEU A 1 221 ? -39.167 1.269 59.724 1.00 94.44 221 LEU A C 1
ATOM 1783 O O . LEU A 1 221 ? -39.738 1.578 60.768 1.00 94.44 221 LEU A O 1
ATOM 1787 N N . MET A 1 222 ? -39.784 0.637 58.720 1.00 91.94 222 MET A N 1
ATOM 1788 C CA . MET A 1 222 ? -41.188 0.216 58.799 1.00 91.94 222 MET A CA 1
ATOM 1789 C C . MET A 1 222 ? -41.428 -0.779 59.942 1.00 91.94 222 MET A C 1
ATOM 1791 O O . MET A 1 222 ? -42.387 -0.616 60.690 1.00 91.94 222 MET A O 1
ATOM 1795 N N . GLU A 1 223 ? -40.546 -1.767 60.122 1.00 92.75 223 GLU A N 1
ATOM 1796 C CA . GLU A 1 223 ? -40.650 -2.746 61.216 1.00 92.75 223 GLU A CA 1
ATOM 1797 C C . GLU A 1 223 ? -40.544 -2.069 62.598 1.00 92.75 223 GLU A C 1
ATOM 1799 O O . GLU A 1 223 ? -41.365 -2.333 63.476 1.00 92.75 223 GLU A O 1
ATOM 1804 N N . GLN A 1 224 ? -39.607 -1.129 62.784 1.00 91.94 224 GLN A N 1
ATOM 1805 C CA . GLN A 1 224 ? -39.490 -0.362 64.035 1.00 91.94 224 GLN A CA 1
ATOM 1806 C C . GLN A 1 224 ? -40.698 0.542 64.299 1.00 91.94 224 GLN A C 1
ATOM 1808 O O . GLN A 1 224 ? -41.089 0.752 65.449 1.00 91.94 224 GLN A O 1
ATOM 1813 N N . GLU A 1 225 ? -41.260 1.147 63.254 1.00 92.25 225 GLU A N 1
ATOM 1814 C CA . GLU A 1 225 ? -42.431 2.009 63.383 1.00 92.25 225 GLU A CA 1
ATOM 1815 C C . GLU A 1 225 ? -43.680 1.187 63.729 1.00 92.25 225 GLU A C 1
ATOM 1817 O O . GLU A 1 225 ? -44.464 1.589 64.593 1.00 92.25 225 GLU A O 1
ATOM 1822 N N . GLU A 1 226 ? -43.815 -0.008 63.146 1.00 92.19 226 GLU A N 1
ATOM 1823 C CA . GLU A 1 226 ? -44.859 -0.967 63.499 1.00 92.19 226 GLU A CA 1
ATOM 1824 C C . GLU A 1 226 ? -44.715 -1.462 64.946 1.00 92.19 226 GLU A C 1
ATOM 1826 O O . GLU A 1 226 ? -45.703 -1.504 65.681 1.00 92.19 226 GLU A O 1
ATOM 1831 N N . GLU A 1 227 ? -43.499 -1.784 65.391 1.00 90.94 227 GLU A N 1
ATOM 1832 C CA . GLU A 1 227 ? -43.229 -2.219 66.765 1.00 90.94 227 GLU A CA 1
ATOM 1833 C C . GLU A 1 227 ? -43.574 -1.122 67.782 1.00 90.94 227 GLU A C 1
ATOM 1835 O O . GLU A 1 227 ? -44.355 -1.358 68.706 1.00 90.94 227 GLU A O 1
ATOM 1840 N N . LYS A 1 228 ? -43.133 0.122 67.548 1.00 91.00 228 LYS A N 1
ATOM 1841 C CA . LYS A 1 228 ? -43.516 1.281 68.379 1.00 91.00 228 LYS A CA 1
ATOM 1842 C C . LYS A 1 228 ? -45.027 1.521 68.385 1.00 91.00 228 LYS A C 1
ATOM 1844 O O . LYS A 1 228 ? -45.591 1.924 69.405 1.00 91.00 228 LYS A O 1
ATOM 1849 N N . ALA A 1 229 ? -45.705 1.302 67.258 1.00 90.81 229 ALA A N 1
ATOM 1850 C CA . ALA A 1 229 ? -47.159 1.420 67.178 1.00 90.81 229 ALA A CA 1
ATOM 1851 C C . ALA A 1 229 ? -47.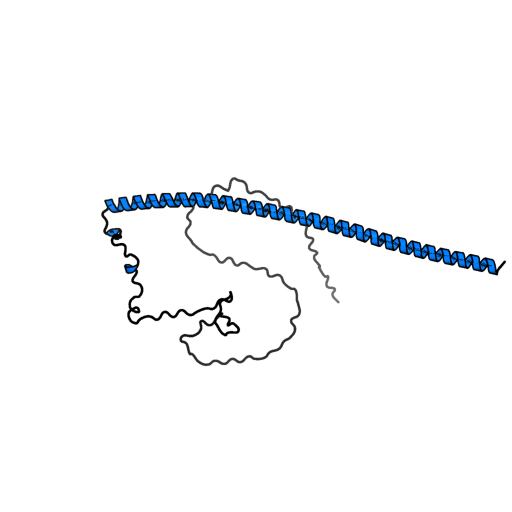881 0.307 67.956 1.00 90.81 229 ALA A C 1
ATOM 1853 O O . ALA A 1 229 ? -48.964 0.550 68.494 1.00 90.81 229 ALA A O 1
ATOM 1854 N N . ARG A 1 230 ? -47.296 -0.895 68.034 1.00 88.56 230 ARG A N 1
ATOM 1855 C CA . ARG A 1 230 ? -47.797 -2.000 68.865 1.00 88.56 230 ARG A CA 1
ATOM 1856 C C . ARG A 1 230 ? -47.613 -1.693 70.349 1.00 88.56 230 ARG A C 1
ATOM 1858 O O . ARG A 1 230 ? -48.594 -1.775 71.080 1.00 88.56 230 ARG A O 1
ATOM 1865 N N . GLU A 1 231 ? -46.429 -1.243 70.767 1.00 83.94 231 GLU A N 1
ATOM 1866 C CA . GLU A 1 231 ? -46.149 -0.877 72.165 1.00 83.94 231 GLU A CA 1
ATOM 1867 C C . GLU A 1 231 ? -47.106 0.205 72.689 1.00 83.94 231 GLU A C 1
ATOM 1869 O O . GLU A 1 231 ? -47.669 0.059 73.773 1.00 83.94 231 GLU A O 1
ATOM 1874 N N . ARG A 1 232 ? -47.378 1.249 71.887 1.00 78.94 232 ARG A N 1
ATOM 1875 C CA . ARG A 1 232 ? -48.340 2.319 72.227 1.00 78.94 232 ARG A CA 1
ATOM 1876 C C . ARG A 1 232 ? -49.791 1.856 72.372 1.00 78.94 232 ARG A C 1
ATOM 1878 O O . ARG A 1 232 ? -50.594 2.599 72.921 1.00 78.94 232 ARG A O 1
ATOM 1885 N N . LYS A 1 233 ? -50.162 0.698 71.821 1.00 77.06 233 LYS A N 1
ATOM 1886 C CA . LYS A 1 233 ? -51.521 0.142 71.946 1.00 77.06 233 LYS A CA 1
ATOM 1887 C C . LYS A 1 233 ? -51.680 -0.761 73.169 1.00 77.06 233 LYS A C 1
ATOM 1889 O O . LYS A 1 233 ? -52.811 -1.035 73.555 1.00 77.06 233 LYS A O 1
ATOM 1894 N N . THR A 1 234 ? -50.578 -1.265 73.721 1.00 72.62 234 THR A N 1
ATOM 1895 C CA . THR A 1 234 ? -50.571 -2.230 74.832 1.00 72.62 234 THR A CA 1
ATOM 1896 C C . THR A 1 234 ? -50.219 -1.630 76.193 1.00 72.62 234 THR A C 1
ATOM 1898 O O . THR A 1 234 ? -50.430 -2.309 77.196 1.00 72.62 234 THR A O 1
ATOM 1901 N N . GLY A 1 235 ? -49.684 -0.407 76.237 1.00 60.16 235 GLY A N 1
ATOM 1902 C CA . GLY A 1 235 ? -49.500 0.379 77.467 1.00 60.16 235 GLY A CA 1
ATOM 1903 C C . GLY A 1 235 ? -50.643 1.356 77.688 1.00 60.16 235 GLY A C 1
ATOM 1904 O O . GLY A 1 235 ? -51.005 1.554 78.867 1.00 60.16 235 GLY A O 1
#

pLDDT: mean 72.46, std 21.85, range [35.62, 98.56]

Mean predicted aligned error: 21.61 Å

Organism: Grifola frondosa (NCBI:txid5627)

Secondary structure (DSSP, 8-state):
--------------S-------PPPGGGSSSSS-----------------PPP-----------------------SS----SS-EE-TT--EE-TTS-B---------TTTTT----GGGG---TT---TTTS-HHHHHHHHHHHHHHHHHHHHHHHHHHHHHHHHHHHHHHHHHHHHHHHHHHHHHHHHHHHHHHHHHHHHHHHHHHHHHHHHHHHHHHHHHHHHHHHHHHH-

Radius of gyration: 43.27 Å; Cα contacts (8 Å, |Δi|>4): 27; chains: 1; bounding box: 83×67×132 Å

Solvent-accessible surface area (backbone atoms only — not comparable to full-atom values): 15804 Å² total; per-residue (Å²): 143,82,86,82,80,84,81,81,82,79,83,76,81,74,88,79,75,72,81,78,78,72,73,78,68,83,87,74,76,86,78,86,81,90,74,96,71,82,94,75,79,94,73,88,76,80,77,81,79,82,77,81,83,84,81,89,71,85,81,78,89,77,89,75,91,80,91,77,91,75,88,83,82,91,79,87,84,88,90,80,90,82,84,78,75,49,62,50,99,84,68,47,48,22,50,101,85,67,48,76,64,77,84,83,77,76,81,77,52,91,82,48,80,80,58,70,78,58,75,70,72,80,58,79,56,96,77,74,71,59,79,85,81,50,53,75,68,58,50,50,53,55,46,54,54,50,50,57,52,48,56,52,49,53,53,52,50,53,56,47,51,55,50,51,54,51,53,49,52,50,53,52,51,51,52,51,49,52,52,53,52,51,54,51,53,52,53,52,51,53,50,52,50,51,52,49,51,50,54,50,53,52,51,52,53,48,52,54,53,52,50,52,52,47,52,51,49,53,49,52,51,51,52,52,52,51,50,55,56,50,53,70,73,75,112